Protein 3SHQ (pdb70)

Organism: Drosophila melanogaster (NCBI:txid7227)

Radius of gyration: 20.02 Å; Cα contacts (8 Å, |Δi|>4): 505; chains: 1; bounding box: 39×60×48 Å

Foldseek 3Di:
DWDWAWEDEPNDTDTFIDDQQQFLLQVLVSVCLGPVFHSVFKDWPPCDQPRHHGDRGHGNNRDDDDDHIYIYGDRDLPDADDADPPDDPPPDDCLPPPRNVVQLVVLLVPPDWDWPDDDDPQAFAEEEEDDLTQFPSPDDDPALVLTGAPCNVVLQLLNQVRHAYEYEYAADVVVVVVSCVRNVNPDDPRHHHGTYHYNNSWHWDQDPPPGIDIANDCVSVCVVPVVYDQFRAAYEDCYQSNCNSPNLRYARFRGNHDSVVCNVPDDRSVQVSVLSVCCSVPGRGSSVDDNPCSSVDDD

B-factor: mean 42.73, std 21.25, range [14.7, 137.44]

Sequence (299 aa):
KEVVVIVKWSGKEYPVDLTDQDTVEVLRHEIFRKTQVRPERQKLLNLKYKGKTAADNVKISALELKFKLMMVGSTEDNIGEVVDDFDDADEESVAHSAVYLAKVQRRVRDYKIKELAPPREGKKLLVLDIDYTLFDHRSPAETGTELMRPYLHEFLTSAYEDYDIVIWSATSMRWIEEKMRLLGVASNDNYKVMFYLDSTAMISVHVPERGVVDVKPLGVIWALYKQYNSSNTIMFDDIRRNFLMNPKSGLKIRPFRQAHLNRGTDTELLKLSDYLRKIAHHCPDFNSLNHRKWEHYHP

Nearest PDB structures (foldseek):
  3shq-assembly1_A  TM=1.003E+00  e=8.038E-65  Drosophila melanogaster
  7fgm-assembly1_B  TM=8.274E-01  e=5.934E-03  Homo sapiens
  2kan-assembly1_A  TM=7.224E-01  e=2.263E-03  Arabidopsis thaliana
  7v8e-assembly1_C  TM=6.965E-01  e=1.298E-02  Homo sapiens
  2dzm-assembly1_A  TM=6.349E-01  e=2.371E-02  Homo sapiens

CATH classification: 3.10.20.90 (+1 more: 3.40.50.1000)

InterPro domains:
  IPR000626 Ubiquitin-like domain [PF00240] (9-80)
  IPR000626 Ubiquitin-like domain [PS50053] (6-77)
  IPR000626 Ubiquitin-like domain [SM00213] (6-79)
  IPR004274 FCP1 homology domain [PF03031] (141-303)
  IPR004274 FCP1 homology domain [PS50969] (136-296)
  IPR004274 FCP1 homology domain [SM00577] (139-280)
  IPR011943 HAD-superfamily hydrolase, subfamily IIID [TIGR02245] (120-314)
  IPR023214 HAD superfamily [G3DSA:3.40.50.1000] (92-320)
  IPR029071 Ubiquitin-like domain superfamily [SSF54236] (4-89)
  IPR036412 HAD-like superfamily [SSF56784] (128-307)
  IPR051658 Ubiquitin-like domain-containing CTD phosphatase 1 [PTHR48493] (4-318)

Structure (mmCIF, N/CA/C/O backbone):
data_3SHQ
#
_entry.id   3SHQ
#
_cell.length_a   101.813
_cell.length_b   101.813
_cell.length_c   90.936
_cell.angle_alpha   90.00
_cell.angle_beta   90.00
_cell.angle_gamma   90.00
#
_symmetry.space_group_name_H-M   'P 41 21 2'
#
loop_
_entity.id
_entity.type
_entity.pdbx_description
1 polymer UBLCP1
2 non-polymer 'MAGNESIUM ION'
3 water water
#
loop_
_atom_site.group_PDB
_atom_site.id
_atom_site.type_symbol
_atom_site.label_atom_id
_atom_site.label_alt_id
_atom_site.label_comp_id
_atom_site.label_asym_id
_atom_site.label_entity_id
_atom_site.label_seq_id
_atom_site.pdbx_PDB_ins_code
_atom_site.Cartn_x
_atom_site.Cartn_y
_atom_site.Cartn_z
_atom_site.occupancy
_atom_site.B_iso_or_equiv
_atom_site.auth_seq_id
_atom_site.auth_comp_id
_atom_site.auth_asym_id
_atom_site.auth_atom_id
_atom_site.pdbx_PDB_model_num
ATOM 1 N N . LYS A 1 4 ? -40.634 14.298 -15.354 1.00 91.00 4 LYS A N 1
ATOM 2 C CA . LYS A 1 4 ? -40.589 13.402 -14.203 1.00 89.95 4 LYS A CA 1
ATOM 3 C C . LYS A 1 4 ? -39.274 13.520 -13.432 1.00 87.87 4 LYS A C 1
ATOM 4 O O . LYS A 1 4 ? -39.232 14.117 -12.357 1.00 86.88 4 LYS A O 1
ATOM 10 N N . GLU A 1 5 ? -38.204 12.952 -13.983 1.00 85.36 5 GLU A N 1
ATOM 11 C CA . GLU A 1 5 ? -36.897 13.002 -13.333 1.00 81.80 5 GLU A CA 1
ATOM 12 C C . GLU A 1 5 ? -36.394 14.438 -13.186 1.00 79.64 5 GLU A C 1
ATOM 13 O O . GLU A 1 5 ? -36.298 15.179 -14.164 1.00 82.01 5 GLU A O 1
ATOM 19 N N . VAL A 1 6 ? -36.074 14.817 -11.953 1.00 70.86 6 VAL A N 1
ATOM 20 C CA . VAL A 1 6 ? -35.617 16.168 -11.652 1.00 69.29 6 VAL A CA 1
ATOM 21 C C . VAL A 1 6 ? -34.353 16.154 -10.800 1.00 62.72 6 VAL A C 1
ATOM 22 O O . VAL A 1 6 ? -34.192 15.305 -9.923 1.00 60.79 6 VAL A O 1
ATOM 26 N N . VAL A 1 7 ? -33.456 17.097 -11.070 1.00 66.08 7 VAL A N 1
ATOM 27 C CA . VAL A 1 7 ? -32.260 17.281 -10.260 1.00 62.63 7 VAL A CA 1
ATOM 28 C C . VAL A 1 7 ? -32.223 18.686 -9.666 1.00 61.55 7 VAL A C 1
ATOM 29 O O . VAL A 1 7 ? -32.185 19.678 -10.396 1.00 60.37 7 VAL A O 1
ATOM 33 N N . VAL A 1 8 ? -32.244 18.770 -8.339 1.00 53.85 8 VAL A N 1
ATOM 34 C CA . VAL A 1 8 ? -32.105 20.055 -7.667 1.00 53.38 8 VAL A CA 1
ATOM 35 C C . VAL A 1 8 ? -30.706 20.167 -7.085 1.00 49.85 8 VAL A C 1
ATOM 36 O O . VAL A 1 8 ? -30.307 19.353 -6.254 1.00 50.01 8 VAL A O 1
ATOM 40 N N . ILE A 1 9 ? -29.957 21.163 -7.540 1.00 48.23 9 ILE A N 1
ATOM 41 C CA . ILE A 1 9 ? -28.616 21.398 -7.030 1.00 50.30 9 ILE A CA 1
ATOM 42 C C . ILE A 1 9 ? -28.696 22.211 -5.748 1.00 50.44 9 ILE A C 1
ATOM 43 O O . ILE A 1 9 ? -29.178 23.343 -5.751 1.00 55.98 9 ILE A O 1
ATOM 48 N N . VAL A 1 10 ? -28.226 21.633 -4.649 1.00 50.58 10 VAL A N 1
ATOM 49 C CA . VAL A 1 10 ? -28.267 22.329 -3.369 1.00 48.58 10 VAL A CA 1
ATOM 50 C C . VAL A 1 10 ? -26.883 22.803 -2.934 1.00 49.17 10 VAL A C 1
ATOM 51 O O . VAL A 1 10 ? -25.937 22.019 -2.867 1.00 48.02 10 VAL A O 1
ATOM 55 N N . LYS A 1 11 ? -26.778 24.093 -2.640 1.00 51.03 11 LYS A N 1
ATOM 56 C CA . LYS A 1 11 ? -25.531 24.682 -2.178 1.00 54.07 11 LYS A CA 1
ATOM 57 C C . LYS A 1 11 ? -25.518 24.797 -0.653 1.00 48.06 11 LYS A C 1
ATOM 58 O O . LYS A 1 11 ? -26.327 25.517 -0.067 1.00 46.47 11 LYS A O 1
ATOM 64 N N . TRP A 1 12 ? -24.597 24.078 -0.019 1.00 46.91 12 TRP A N 1
ATOM 65 C CA . TRP A 1 12 ? -24.474 24.084 1.435 1.00 44.13 12 TRP A CA 1
ATOM 66 C C . TRP A 1 12 ? -23.018 23.967 1.894 1.00 43.94 12 TRP A C 1
ATOM 67 O O . TRP A 1 12 ? -22.283 23.090 1.438 1.00 41.20 12 TRP A O 1
ATOM 78 N N . SER A 1 13 ? -22.612 24.853 2.801 1.00 44.00 13 SER A N 1
ATOM 79 C CA . SER A 1 13 ? -21.280 24.793 3.398 1.00 48.90 13 SER A CA 1
ATOM 80 C C . SER A 1 13 ? -20.161 24.744 2.354 1.00 49.67 13 SER A C 1
ATOM 81 O O . SER A 1 13 ? -19.193 23.993 2.497 1.00 48.16 13 SER A O 1
ATOM 84 N N . GLY A 1 14 ? -20.303 25.545 1.304 1.00 45.80 14 GLY A N 1
ATOM 85 C CA . GLY A 1 14 ? -19.278 25.655 0.283 1.00 51.05 14 GLY A CA 1
ATOM 86 C C . GLY A 1 14 ? -19.201 24.486 -0.686 1.00 54.47 14 GLY A C 1
ATOM 87 O O . GLY A 1 14 ? -18.215 24.341 -1.406 1.00 54.38 14 GLY A O 1
ATOM 88 N N . LYS A 1 15 ? -20.234 23.650 -0.709 1.00 53.80 15 LYS A N 1
ATOM 89 C CA . LYS A 1 15 ? -20.281 22.537 -1.655 1.00 57.22 15 LYS A CA 1
ATOM 90 C C . LYS A 1 15 ? -21.606 22.485 -2.403 1.00 58.65 15 LYS A C 1
ATOM 91 O O . LYS A 1 15 ? -22.592 23.092 -1.987 1.00 54.84 15 LYS A O 1
ATOM 97 N N . GLU A 1 16 ? -21.621 21.753 -3.511 1.00 62.98 16 GLU A N 1
ATOM 98 C CA . GLU A 1 16 ? -22.844 21.545 -4.272 1.00 61.31 16 GLU A CA 1
ATOM 99 C C . GLU A 1 16 ? -23.283 20.088 -4.197 1.00 56.52 16 GLU A C 1
ATOM 100 O O . GLU A 1 16 ? -22.477 19.168 -4.368 1.00 56.92 16 GLU A O 1
ATOM 106 N N . TYR A 1 17 ? -24.566 19.884 -3.925 1.00 51.35 17 TYR A N 1
ATOM 107 C CA . TYR A 1 17 ? -25.108 18.541 -3.795 1.00 46.87 17 TYR A CA 1
ATOM 108 C C . TYR A 1 17 ? -26.258 18.337 -4.771 1.00 51.27 17 TYR A C 1
ATOM 109 O O . TYR A 1 17 ? -27.357 18.845 -4.556 1.00 48.72 17 TYR A O 1
ATOM 118 N N . PRO A 1 18 ? -26.007 17.592 -5.857 1.00 58.18 18 PRO A N 1
ATOM 119 C CA . PRO A 1 18 ? -27.096 17.276 -6.784 1.00 55.63 18 PRO A CA 1
ATOM 120 C C . PRO A 1 18 ? -28.065 16.275 -6.158 1.00 50.34 18 PRO A C 1
ATOM 121 O O . PRO A 1 18 ? -27.686 15.141 -5.860 1.00 44.52 18 PRO A O 1
ATOM 125 N N . VAL A 1 19 ? -29.300 16.714 -5.947 1.00 47.60 19 VAL A N 1
ATOM 126 C CA . VAL A 1 19 ? -30.326 15.887 -5.332 1.00 41.92 19 VAL A CA 1
ATOM 127 C C . VAL A 1 19 ? -31.262 15.359 -6.408 1.00 47.81 19 VAL A C 1
ATOM 128 O O . VAL A 1 19 ? -31.864 16.138 -7.157 1.00 47.12 19 VAL A O 1
ATOM 132 N N . ASP A 1 20 ? -31.362 14.034 -6.488 1.00 45.35 20 ASP A N 1
ATOM 133 C CA . ASP A 1 20 ? -32.247 13.364 -7.434 1.00 53.02 20 ASP A CA 1
ATOM 134 C C . ASP A 1 20 ? -33.628 13.184 -6.830 1.00 50.30 20 ASP A C 1
ATOM 135 O O . ASP A 1 20 ? -33.761 12.744 -5.690 1.00 48.87 20 ASP A O 1
ATOM 140 N N . LEU A 1 21 ? -34.653 13.537 -7.596 1.00 47.79 21 LEU A N 1
ATOM 141 C CA . LEU A 1 21 ? -36.023 13.189 -7.249 1.00 53.79 21 LEU A CA 1
ATOM 142 C C . LEU A 1 21 ? -36.931 13.306 -8.471 1.00 53.93 21 LEU A C 1
ATOM 143 O O . LEU A 1 21 ? -36.448 13.383 -9.600 1.00 57.88 21 LEU A O 1
ATOM 148 N N . THR A 1 22 ? -38.240 13.298 -8.247 1.00 52.50 22 THR A N 1
ATOM 149 C CA . THR A 1 22 ? -39.195 13.490 -9.335 1.00 57.22 22 THR A CA 1
ATOM 150 C C . THR A 1 22 ? -39.953 14.793 -9.130 1.00 60.58 22 THR A C 1
ATOM 151 O O . THR A 1 22 ? -39.844 15.418 -8.078 1.00 61.30 22 THR A O 1
ATOM 155 N N . ASP A 1 23 ? -40.734 15.197 -10.128 1.00 65.08 23 ASP A N 1
ATOM 156 C CA . ASP A 1 23 ? -41.500 16.436 -10.017 1.00 74.26 23 ASP A CA 1
ATOM 157 C C . ASP A 1 23 ? -42.783 16.277 -9.193 1.00 72.14 23 ASP A C 1
ATOM 158 O O . ASP A 1 23 ? -43.446 17.263 -8.874 1.00 73.87 23 ASP A O 1
ATOM 163 N N . GLN A 1 24 ? -43.121 15.040 -8.840 1.00 66.26 24 GLN A N 1
ATOM 164 C CA . GLN A 1 24 ? -44.285 14.789 -7.992 1.00 65.37 24 GLN A CA 1
ATOM 165 C C . GLN A 1 24 ? -43.914 14.698 -6.509 1.00 62.16 24 GLN A C 1
ATOM 166 O O . GLN A 1 24 ? -44.788 14.624 -5.644 1.00 60.62 24 GLN A O 1
ATOM 172 N N . ASP A 1 25 ? -42.615 14.695 -6.219 1.00 58.22 25 ASP A N 1
ATOM 173 C CA . ASP A 1 25 ? -42.147 14.777 -4.839 1.00 47.68 25 ASP A CA 1
ATOM 174 C C . ASP A 1 25 ? -42.423 16.177 -4.302 1.00 48.65 25 ASP A C 1
ATOM 175 O O . ASP A 1 25 ? -42.465 17.143 -5.064 1.00 54.86 25 ASP A O 1
ATOM 180 N N . THR A 1 26 ? -42.601 16.290 -2.989 1.00 41.79 26 THR A N 1
ATOM 181 C CA . THR A 1 26 ? -42.871 17.583 -2.376 1.00 41.99 26 THR A CA 1
ATOM 182 C C . THR A 1 26 ? -41.604 18.179 -1.776 1.00 44.27 26 THR A C 1
ATOM 183 O O . THR A 1 26 ? -40.574 17.506 -1.664 1.00 39.23 26 THR A O 1
ATOM 187 N N . VAL A 1 27 ? -41.695 19.445 -1.384 1.00 40.00 27 VAL A N 1
ATOM 188 C CA . VAL A 1 27 ? -40.604 20.117 -0.695 1.00 40.95 27 VAL A CA 1
ATOM 189 C C . VAL A 1 27 ? -40.193 19.337 0.556 1.00 38.76 27 VAL A C 1
ATOM 190 O O . VAL A 1 27 ? -39.020 19.327 0.928 1.00 34.27 27 VAL A O 1
ATOM 194 N N . GLU A 1 28 ? -41.155 18.665 1.188 1.00 37.39 28 GLU A N 1
ATOM 195 C CA . GLU A 1 28 ? -40.861 17.850 2.364 1.00 38.17 28 GLU A CA 1
ATOM 196 C C . GLU A 1 28 ? -39.916 16.710 2.000 1.00 37.60 28 GLU A C 1
ATOM 197 O O . GLU A 1 28 ? -38.980 16.399 2.740 1.00 32.49 28 GLU A O 1
ATOM 203 N N . VAL A 1 29 ? -40.163 16.078 0.860 1.00 37.34 29 VAL A N 1
ATOM 204 C CA . VAL A 1 29 ? -39.279 15.014 0.407 1.00 34.51 29 VAL A CA 1
ATOM 205 C C . VAL A 1 29 ? -37.905 15.597 0.099 1.00 31.22 29 VAL A C 1
ATOM 206 O O . VAL A 1 29 ? -36.880 15.011 0.439 1.00 30.91 29 VAL A O 1
ATOM 210 N N . LEU A 1 30 ? -37.890 16.763 -0.535 1.00 34.39 30 LEU A N 1
ATOM 211 C CA . LEU A 1 30 ? -36.630 17.435 -0.836 1.00 36.53 30 LEU A CA 1
ATOM 212 C C . LEU A 1 30 ? -35.803 17.601 0.433 1.00 32.00 30 LEU A C 1
ATOM 213 O O . LEU A 1 30 ? -34.627 17.257 0.450 1.00 34.39 30 LEU A O 1
ATOM 218 N N . ARG A 1 31 ? -36.431 18.108 1.495 1.00 31.75 31 ARG A N 1
ATOM 219 C CA . ARG A 1 31 ? -35.758 18.261 2.789 1.00 35.62 31 ARG A CA 1
ATOM 220 C C . ARG A 1 31 ? -35.156 16.943 3.278 1.00 32.10 31 ARG A C 1
ATOM 221 O O . ARG A 1 31 ? -34.029 16.910 3.775 1.00 31.50 31 ARG A O 1
ATOM 229 N N . HIS A 1 32 ? -35.907 15.853 3.153 1.00 24.80 32 HIS A N 1
ATOM 230 C CA . HIS A 1 32 ? -35.385 14.556 3.575 1.00 22.42 32 HIS A CA 1
ATOM 231 C C . HIS A 1 32 ? -34.220 14.086 2.710 1.00 25.75 32 HIS A C 1
ATOM 232 O O . HIS A 1 32 ? -33.273 13.471 3.211 1.00 26.84 32 HIS A O 1
ATOM 239 N N . GLU A 1 33 ? -34.275 14.377 1.414 1.00 26.60 33 GLU A N 1
ATOM 240 C CA . GLU A 1 33 ? -33.171 14.004 0.528 1.00 26.40 33 GLU A CA 1
ATOM 241 C C . GLU A 1 33 ? -31.948 14.883 0.802 1.00 31.36 33 GLU A C 1
ATOM 242 O O . GLU A 1 33 ? -30.807 14.434 0.679 1.00 29.65 33 GLU A O 1
ATOM 248 N N . ILE A 1 34 ? -32.192 16.137 1.174 1.00 32.46 34 ILE A N 1
ATOM 249 C CA . ILE A 1 34 ? -31.108 17.040 1.573 1.00 30.70 34 ILE A CA 1
ATOM 250 C C . ILE A 1 34 ? -30.425 16.532 2.847 1.00 32.52 34 ILE A C 1
ATOM 251 O O . ILE A 1 34 ? -29.193 16.539 2.955 1.00 31.68 34 ILE A O 1
ATOM 256 N N . PHE A 1 35 ? -31.238 16.092 3.803 1.00 27.11 35 PHE A N 1
ATOM 257 C CA . PHE A 1 35 ? -30.750 15.484 5.041 1.00 28.61 35 PHE A CA 1
ATOM 258 C C . PHE A 1 35 ? -29.870 14.288 4.697 1.00 32.40 35 PHE A C 1
ATOM 259 O O . PHE A 1 35 ? -28.784 14.113 5.253 1.00 32.75 35 PHE A O 1
ATOM 267 N N . ARG A 1 36 ? -30.345 13.479 3.758 1.00 31.34 36 ARG A N 1
ATOM 268 C CA . ARG A 1 36 ? -29.608 12.305 3.310 1.00 32.09 36 ARG A CA 1
ATOM 269 C C . ARG A 1 36 ? -28.243 12.685 2.725 1.00 32.88 36 ARG A C 1
ATOM 270 O O . ARG A 1 36 ? -27.259 11.979 2.925 1.00 31.99 36 ARG A O 1
ATOM 278 N N . LYS A 1 37 ? -28.181 13.807 2.015 1.00 32.18 37 LYS A N 1
ATOM 279 C CA . LYS A 1 37 ? -26.931 14.227 1.382 1.00 36.41 37 LYS A CA 1
ATOM 280 C C . LYS A 1 37 ? -25.977 14.962 2.332 1.00 38.20 37 LYS A C 1
ATOM 281 O O . LYS A 1 37 ? -24.758 14.840 2.203 1.00 38.59 37 LYS A O 1
ATOM 287 N N . THR A 1 38 ? -26.528 15.725 3.276 1.00 34.27 38 THR A N 1
ATOM 288 C CA . THR A 1 38 ? -25.725 16.673 4.056 1.00 32.89 38 THR A CA 1
ATOM 289 C C . THR A 1 38 ? -25.643 16.372 5.551 1.00 36.81 38 THR A C 1
ATOM 290 O O . THR A 1 38 ? -24.780 16.905 6.253 1.00 36.73 38 THR A O 1
ATOM 294 N N . GLN A 1 39 ? -26.554 15.537 6.033 1.00 34.32 39 GLN A N 1
ATOM 295 C CA . GLN A 1 39 ? -26.691 15.246 7.459 1.00 38.87 39 GLN A CA 1
ATOM 296 C C . GLN A 1 39 ? -27.296 16.406 8.258 1.00 35.95 39 GLN A C 1
ATOM 297 O O . GLN A 1 39 ? -27.360 16.343 9.485 1.00 39.44 39 GLN A O 1
ATOM 303 N N . VAL A 1 40 ? -27.736 17.458 7.567 1.00 29.28 40 VAL A N 1
ATOM 304 C CA . VAL A 1 40 ? -28.547 18.507 8.193 1.00 25.15 40 VAL A CA 1
ATOM 305 C C . VAL A 1 40 ? -30.021 18.075 8.223 1.00 33.91 40 VAL A C 1
ATOM 306 O O . VAL A 1 40 ? -30.629 17.836 7.176 1.00 29.63 40 VAL A O 1
ATOM 310 N N . ARG A 1 41 ? -30.591 17.973 9.420 1.00 30.61 41 ARG A N 1
ATOM 311 C CA . ARG A 1 41 ? -31.978 17.529 9.568 1.00 33.32 41 ARG A CA 1
ATOM 312 C C . ARG A 1 41 ? -32.968 18.472 8.891 1.00 29.56 41 ARG A C 1
ATOM 313 O O . ARG A 1 41 ? -32.727 19.676 8.819 1.00 29.18 41 ARG A O 1
ATOM 321 N N . PRO A 1 42 ? -34.094 17.928 8.397 1.00 29.73 42 PRO A N 1
ATOM 322 C CA . PRO A 1 42 ? -35.090 18.760 7.710 1.00 31.92 42 PRO A CA 1
ATOM 323 C C . PRO A 1 42 ? -35.478 19.998 8.507 1.00 33.63 42 PRO A C 1
ATOM 324 O O . PRO A 1 42 ? -35.592 21.084 7.936 1.00 34.14 42 PRO A O 1
ATOM 328 N N . GLU A 1 43 ? -35.671 19.850 9.813 1.00 32.75 43 GLU A N 1
ATOM 329 C CA . GLU A 1 43 ? -36.102 20.984 10.629 1.00 36.71 43 GLU A CA 1
ATOM 330 C C . GLU A 1 43 ? -34.991 22.015 10.859 1.00 37.49 43 GLU A C 1
ATOM 331 O O . GLU A 1 43 ? -35.257 23.115 11.343 1.00 37.50 43 GLU A O 1
ATOM 337 N N . ARG A 1 44 ? -33.759 21.659 10.503 1.00 36.16 44 ARG A N 1
ATOM 338 C CA . ARG A 1 44 ? -32.602 22.539 10.699 1.00 36.86 44 ARG A CA 1
ATOM 339 C C . ARG A 1 44 ? -32.210 23.248 9.407 1.00 37.22 44 ARG A C 1
ATOM 340 O O . ARG A 1 44 ? -31.247 24.016 9.381 1.00 38.87 44 ARG A O 1
ATOM 348 N N . GLN A 1 45 ? -32.950 22.991 8.333 1.00 34.64 45 GLN A N 1
ATOM 349 C CA . GLN A 1 45 ? -32.625 23.576 7.031 1.00 36.06 45 GLN A CA 1
ATOM 350 C C . GLN A 1 45 ? -33.378 24.866 6.761 1.00 35.80 45 GLN A C 1
ATOM 351 O O . GLN A 1 45 ? -34.606 24.886 6.742 1.00 34.26 45 GLN A O 1
ATOM 357 N N . LYS A 1 46 ? -32.647 25.951 6.538 1.00 31.49 46 LYS A N 1
ATOM 358 C CA . LYS A 1 46 ? -33.281 27.150 6.030 1.00 34.91 46 LYS A CA 1
ATOM 359 C C . LYS A 1 46 ? -33.069 27.187 4.524 1.00 42.07 46 LYS A C 1
ATOM 360 O O . LYS A 1 46 ? -31.940 27.301 4.045 1.00 40.52 46 LYS A O 1
ATOM 366 N N . LEU A 1 47 ? -34.160 27.033 3.782 1.00 41.70 47 LEU A N 1
ATOM 367 C CA . LEU A 1 47 ? -34.112 27.073 2.331 1.00 41.39 47 LEU A CA 1
ATOM 368 C C . LEU A 1 47 ? -34.317 28.518 1.900 1.00 50.07 47 LEU A C 1
ATOM 369 O O . LEU A 1 47 ? -35.423 29.053 1.990 1.00 52.54 47 LEU A O 1
ATOM 374 N N . LEU A 1 48 ? -33.236 29.145 1.449 1.00 49.11 48 LEU A N 1
ATOM 375 C CA . LEU A 1 48 ? -33.200 30.592 1.256 1.00 54.97 48 LEU A CA 1
ATOM 376 C C . LEU A 1 48 ? -33.954 31.115 0.038 1.00 61.56 48 LEU A C 1
ATOM 377 O O . LEU A 1 48 ? -34.591 32.171 0.103 1.00 66.43 48 LEU A O 1
ATOM 382 N N . ASN A 1 49 ? -33.854 30.399 -1.076 1.00 56.04 49 ASN A N 1
ATOM 383 C CA . ASN A 1 49 ? -34.381 30.899 -2.343 1.00 62.62 49 ASN A CA 1
ATOM 384 C C . ASN A 1 49 ? -35.338 29.921 -3.012 1.00 64.06 49 ASN A C 1
ATOM 385 O O . ASN A 1 49 ? -35.212 29.621 -4.200 1.00 63.23 49 ASN A O 1
ATOM 390 N N . LEU A 1 50 ? -36.296 29.425 -2.236 1.00 63.12 50 LEU A N 1
ATOM 391 C CA . LEU A 1 50 ? -37.294 28.503 -2.751 1.00 63.81 50 LEU A CA 1
ATOM 392 C C . LEU A 1 50 ? -38.677 29.095 -2.535 1.00 68.20 50 LEU A C 1
ATOM 393 O O . LEU A 1 50 ? -39.348 28.789 -1.550 1.00 66.36 50 LEU A O 1
ATOM 398 N N . LYS A 1 51 ? -39.099 29.954 -3.456 1.00 77.48 51 LYS A N 1
ATOM 399 C CA . LYS A 1 51 ? -40.373 30.646 -3.308 1.00 80.33 51 LYS A CA 1
ATOM 400 C C . LYS A 1 51 ? -41.489 30.006 -4.124 1.00 77.93 51 LYS A C 1
ATOM 401 O O . LYS A 1 51 ? -41.255 29.422 -5.184 1.00 74.51 51 LYS A O 1
ATOM 407 N N . TYR A 1 52 ? -42.703 30.113 -3.601 1.00 79.11 52 TYR A N 1
ATOM 408 C CA . TYR A 1 52 ? -43.897 29.674 -4.300 1.00 83.76 52 TYR A CA 1
ATOM 409 C C . TYR A 1 52 ? -44.884 30.823 -4.260 1.00 89.45 52 TYR A C 1
ATOM 410 O O . TYR A 1 52 ? -45.456 31.123 -3.211 1.00 89.67 52 TYR A O 1
ATOM 419 N N . LYS A 1 53 ? -45.070 31.476 -5.401 1.00 94.80 53 LYS A N 1
ATOM 420 C CA . LYS A 1 53 ? -45.905 32.666 -5.461 1.00 99.15 53 LYS A CA 1
ATOM 421 C C . LYS A 1 53 ? -45.432 33.682 -4.427 1.00 98.09 53 LYS A C 1
ATOM 422 O O . LYS A 1 53 ? -46.180 34.067 -3.529 1.00 98.73 53 LYS A O 1
ATOM 428 N N . GLY A 1 54 ? -44.173 34.092 -4.554 1.00 99.11 54 GLY A N 1
ATOM 429 C CA . GLY A 1 54 ? -43.600 35.123 -3.707 1.00 100.62 54 GLY A CA 1
ATOM 430 C C . GLY A 1 54 ? -43.627 34.830 -2.218 1.00 99.85 54 GLY A C 1
ATOM 431 O O . GLY A 1 54 ? -43.879 35.724 -1.411 1.00 99.07 54 GLY A O 1
ATOM 432 N N . LYS A 1 55 ? -43.364 33.581 -1.848 1.00 98.74 55 LYS A N 1
ATOM 433 C CA . LYS A 1 55 ? -43.314 33.199 -0.439 1.00 98.47 55 LYS A CA 1
ATOM 434 C C . LYS A 1 55 ? -42.684 31.821 -0.247 1.00 91.23 55 LYS A C 1
ATOM 435 O O . LYS A 1 55 ? -42.771 30.962 -1.122 1.00 86.16 55 LYS A O 1
ATOM 441 N N . THR A 1 56 ? -42.051 31.625 0.906 1.00 88.63 56 THR A N 1
ATOM 442 C CA . THR A 1 56 ? -41.385 30.369 1.222 1.00 87.59 56 THR A CA 1
ATOM 443 C C . THR A 1 56 ? -42.296 29.175 0.957 1.00 82.20 56 THR A C 1
ATOM 444 O O . THR A 1 56 ? -43.330 29.012 1.607 1.00 83.17 56 THR A O 1
ATOM 448 N N . ALA A 1 57 ? -41.906 28.342 -0.002 1.00 74.24 57 ALA A N 1
ATOM 449 C CA . ALA A 1 57 ? -42.687 27.163 -0.355 1.00 67.74 57 ALA A CA 1
ATOM 450 C C . ALA A 1 57 ? -42.898 26.248 0.848 1.00 62.23 57 ALA A C 1
ATOM 451 O O . ALA A 1 57 ? -41.944 25.859 1.521 1.00 59.64 57 ALA A O 1
ATOM 453 N N . ALA A 1 58 ? -44.155 25.907 1.110 1.00 57.18 58 ALA A N 1
ATOM 454 C CA . ALA A 1 58 ? -44.493 25.014 2.210 1.00 54.20 58 ALA A CA 1
ATOM 455 C C . ALA A 1 58 ? -44.112 23.570 1.884 1.00 48.55 58 ALA A C 1
ATOM 456 O O . ALA A 1 58 ? -43.965 23.202 0.717 1.00 47.13 58 ALA A O 1
ATOM 458 N N . ASP A 1 59 ? -43.970 22.755 2.924 1.00 43.99 59 ASP A N 1
ATOM 459 C CA . ASP A 1 59 ? -43.528 21.371 2.764 1.00 44.31 59 ASP A CA 1
ATOM 460 C C . ASP A 1 59 ? -44.418 20.545 1.835 1.00 49.66 59 ASP A C 1
ATOM 461 O O . ASP A 1 59 ? -43.967 19.555 1.254 1.00 46.51 59 ASP A O 1
ATOM 466 N N . ASN A 1 60 ? -45.677 20.951 1.691 1.00 54.34 60 ASN A N 1
ATOM 467 C CA . ASN A 1 60 ? -46.630 20.176 0.901 1.00 53.41 60 ASN A CA 1
ATOM 468 C C . ASN A 1 60 ? -46.693 20.582 -0.570 1.00 58.09 60 ASN A C 1
ATOM 469 O O . ASN A 1 60 ? -47.459 20.015 -1.347 1.00 61.07 60 ASN A O 1
ATOM 474 N N . VAL A 1 61 ? -45.882 21.562 -0.950 1.00 62.29 61 VAL A N 1
ATOM 475 C CA . VAL A 1 61 ? -45.836 22.009 -2.337 1.00 64.23 61 VAL A CA 1
ATOM 476 C C . VAL A 1 61 ? -45.035 21.026 -3.184 1.00 62.96 61 VAL A C 1
ATOM 477 O O . VAL A 1 61 ? -43.921 20.652 -2.823 1.00 62.64 61 VAL A O 1
ATOM 481 N N . LYS A 1 62 ? -45.608 20.598 -4.303 1.00 59.07 62 LYS A N 1
ATOM 482 C CA . LYS A 1 62 ? -44.899 19.706 -5.213 1.00 62.89 62 LYS A CA 1
ATOM 483 C C . LYS A 1 62 ? -43.808 20.468 -5.953 1.00 61.36 62 LYS A C 1
ATOM 484 O O . LYS A 1 62 ? -43.995 21.627 -6.324 1.00 57.67 62 LYS A O 1
ATOM 490 N N . ILE A 1 63 ? -42.668 19.816 -6.157 1.00 60.32 63 ILE A N 1
ATOM 491 C CA . ILE A 1 63 ? -41.565 20.421 -6.896 1.00 63.64 63 ILE A CA 1
ATOM 492 C C . ILE A 1 63 ? -42.063 20.929 -8.240 1.00 67.49 63 ILE A C 1
ATOM 493 O O . ILE A 1 63 ? -41.718 22.027 -8.668 1.00 63.31 63 ILE A O 1
ATOM 498 N N . SER A 1 6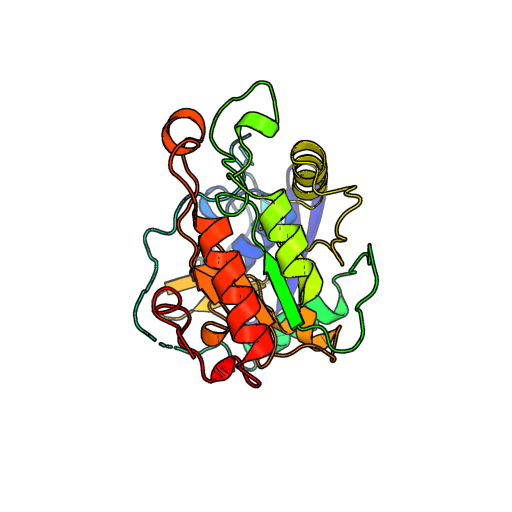4 ? -42.876 20.109 -8.898 1.00 73.67 64 SER A N 1
ATOM 499 C CA . SER A 1 64 ? -43.441 20.447 -10.198 1.00 78.86 64 SER A CA 1
ATOM 500 C C . SER A 1 64 ? -43.904 21.898 -10.260 1.00 84.09 64 SER A C 1
ATOM 501 O O . SER A 1 64 ? -43.569 22.631 -11.192 1.00 85.02 64 SER A O 1
ATOM 504 N N . ALA A 1 65 ? -44.669 22.307 -9.255 1.00 87.24 65 ALA A N 1
ATOM 505 C CA . ALA A 1 65 ? -45.303 23.619 -9.256 1.00 91.19 65 ALA A CA 1
ATOM 506 C C . ALA A 1 65 ? -44.333 24.777 -9.037 1.00 98.82 65 ALA A C 1
ATOM 507 O O . ALA A 1 65 ? -44.485 25.528 -8.074 1.00 102.78 65 ALA A O 1
ATOM 509 N N . LEU A 1 66 ? -43.349 24.932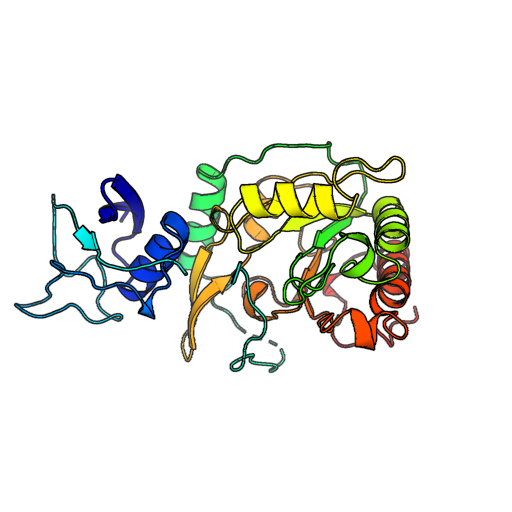 -9.923 1.00 100.78 66 LEU A N 1
ATOM 510 C CA . LEU A 1 66 ? -42.469 26.103 -9.857 1.00 102.24 66 LEU A CA 1
ATOM 511 C C . LEU A 1 66 ? -41.415 26.289 -10.962 1.00 108.94 66 LEU A C 1
ATOM 512 O O . LEU A 1 66 ? -41.694 26.890 -12.001 1.00 111.87 66 LEU A O 1
ATOM 517 N N . GLU A 1 67 ? -40.213 25.771 -10.731 1.00 112.00 67 GLU A N 1
ATOM 518 C CA . GLU A 1 67 ? -39.009 26.316 -11.360 1.00 116.60 67 GLU A CA 1
ATOM 519 C C . GLU A 1 67 ? -38.422 25.572 -12.556 1.00 116.78 67 GLU A C 1
ATOM 520 O O . GLU A 1 67 ? -39.027 24.658 -13.115 1.00 114.86 67 GLU A O 1
ATOM 526 N N . LEU A 1 68 ? -37.214 26.000 -12.918 1.00 119.69 68 LEU A N 1
ATOM 527 C CA . LEU A 1 68 ? -36.433 25.439 -14.011 1.00 122.66 68 LEU A CA 1
ATOM 528 C C . LEU A 1 68 ? -35.044 26.069 -13.977 1.00 119.46 68 LEU A C 1
ATOM 529 O O . LEU A 1 68 ? -34.890 27.212 -13.546 1.00 119.60 68 LEU A O 1
ATOM 534 N N . LYS A 1 69 ? -34.037 25.329 -14.431 1.00 115.85 69 LYS A N 1
ATOM 535 C CA . LYS A 1 69 ? -32.665 25.830 -14.432 1.00 111.87 69 LYS A CA 1
ATOM 536 C C . LYS A 1 69 ? -32.560 27.168 -15.153 1.00 116.08 69 LYS A C 1
ATOM 537 O O . LYS A 1 69 ? -32.090 28.154 -14.584 1.00 117.40 69 LYS A O 1
ATOM 543 N N . PHE A 1 72 ? -31.011 26.863 -11.955 1.00 85.09 72 PHE A N 1
ATOM 544 C CA . PHE A 1 72 ? -31.331 27.145 -10.559 1.00 82.98 72 PHE A CA 1
ATOM 545 C C . PHE A 1 72 ? -30.436 26.386 -9.585 1.00 74.03 72 PHE A C 1
ATOM 546 O O . PHE A 1 72 ? -30.120 25.215 -9.794 1.00 65.15 72 PHE A O 1
ATOM 554 N N . LYS A 1 73 ? -30.036 27.067 -8.516 1.00 72.21 73 LYS A N 1
ATOM 555 C CA . LYS A 1 73 ? -29.288 26.441 -7.436 1.00 68.79 73 LYS A CA 1
ATOM 556 C C . LYS A 1 73 ? -29.857 26.872 -6.087 1.00 62.61 73 LYS A C 1
ATOM 557 O O . LYS A 1 73 ? -29.925 28.067 -5.782 1.00 58.66 73 LYS A O 1
ATOM 563 N N . LEU A 1 74 ? -30.267 25.891 -5.288 1.00 53.49 74 LEU A N 1
ATOM 564 C CA . LEU A 1 74 ? -30.936 26.139 -4.014 1.00 47.88 74 LEU A CA 1
ATOM 565 C C . LEU A 1 74 ? -29.941 26.333 -2.875 1.00 46.23 74 LEU A C 1
ATOM 566 O O . LEU A 1 74 ? -29.150 25.439 -2.574 1.00 48.21 74 LEU A O 1
ATOM 571 N N . MET A 1 75 ? -29.991 27.499 -2.241 1.00 47.86 75 MET A N 1
ATOM 572 C CA . MET A 1 75 ? -29.126 27.791 -1.103 1.00 45.46 75 MET A CA 1
ATOM 573 C C . MET A 1 75 ? -29.747 27.326 0.212 1.00 45.02 75 MET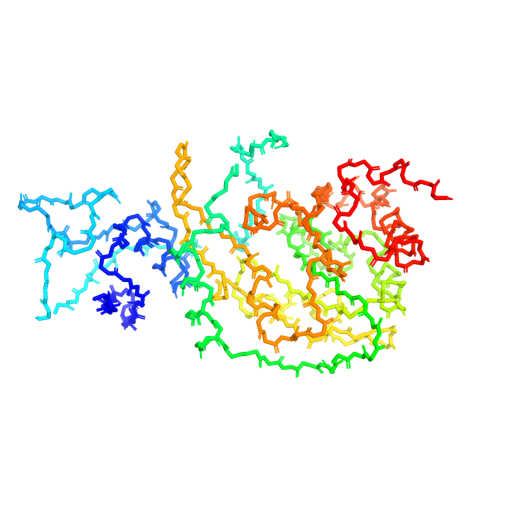 A C 1
ATOM 574 O O . MET A 1 75 ? -30.854 27.732 0.565 1.00 47.01 75 MET A O 1
ATOM 579 N N . MET A 1 76 ? -29.026 26.469 0.929 1.00 43.27 76 MET A N 1
ATOM 580 C CA . MET A 1 76 ? -29.480 25.996 2.230 1.00 42.26 76 MET A CA 1
ATOM 581 C C . MET A 1 76 ? -28.495 26.378 3.332 1.00 46.06 76 MET A C 1
ATOM 582 O O . MET A 1 76 ? -27.291 26.124 3.231 1.00 42.76 76 MET A O 1
ATOM 587 N N . VAL A 1 77 ? -29.016 27.008 4.378 1.00 42.73 77 VAL A N 1
ATOM 588 C CA . VAL A 1 77 ? -28.233 27.272 5.575 1.00 38.75 77 VAL A CA 1
ATOM 589 C C . VAL A 1 77 ? -28.706 26.344 6.692 1.00 40.88 77 VAL A C 1
ATOM 590 O O . VAL A 1 77 ? -29.907 26.224 6.945 1.00 38.72 77 VAL A O 1
ATOM 594 N N . GLY A 1 78 ? -27.764 25.667 7.341 1.00 33.06 78 GLY A N 1
ATOM 595 C CA . GLY A 1 78 ? -28.104 24.763 8.424 1.00 33.29 78 GLY A CA 1
ATOM 596 C C . GLY A 1 78 ? -26.881 24.048 8.957 1.00 38.84 78 GLY A C 1
ATOM 597 O O . GLY A 1 78 ? -25.824 24.060 8.326 1.00 38.39 78 GLY A O 1
ATOM 598 N N . SER A 1 79 ? -27.025 23.420 10.117 1.00 35.78 79 SER A N 1
ATOM 599 C CA . SER A 1 79 ? -25.899 22.761 10.762 1.00 41.70 79 SER A CA 1
ATOM 600 C C . SER A 1 79 ? -26.214 21.313 11.100 1.00 45.09 79 SER A C 1
ATOM 601 O O . SER A 1 79 ? -27.364 20.959 11.383 1.00 38.97 79 SER A O 1
ATOM 604 N N . THR A 1 80 ? -25.186 20.474 11.063 1.00 45.62 80 THR A N 1
ATOM 605 C CA . THR A 1 80 ? -25.324 19.077 11.446 1.00 59.69 80 THR A CA 1
ATOM 606 C C . THR A 1 80 ? -24.579 18.790 12.745 1.00 73.56 80 THR A C 1
ATOM 607 O O . THR A 1 80 ? -23.423 18.362 12.732 1.00 71.18 80 THR A O 1
ATOM 611 N N . GLU A 1 81 ? -25.249 19.040 13.866 1.00 83.71 81 GLU A N 1
ATOM 612 C CA . GLU A 1 81 ? -24.700 18.723 15.180 1.00 94.46 81 GLU A CA 1
ATOM 613 C C . GLU A 1 81 ? -23.334 19.368 15.402 1.00 99.78 81 GLU A C 1
ATOM 614 O O . GLU A 1 81 ? -22.446 18.771 16.011 1.00 99.98 81 GLU A O 1
ATOM 620 N N . ASP A 1 92 ? -20.953 13.715 18.966 1.00 79.41 92 ASP A N 1
ATOM 621 C CA . ASP A 1 92 ? -21.220 12.359 18.504 1.00 74.14 92 ASP A CA 1
ATOM 622 C C . ASP A 1 92 ? -22.716 12.053 18.516 1.00 69.52 92 ASP A C 1
ATOM 623 O O . ASP A 1 92 ? -23.115 10.892 18.451 1.00 63.15 92 ASP A O 1
ATOM 628 N N . ASN A 1 93 ? -23.541 13.094 18.606 1.00 69.47 93 ASN A N 1
ATOM 629 C CA . ASN A 1 93 ? -24.987 12.904 18.556 1.00 70.02 93 ASN A CA 1
ATOM 630 C C . ASN A 1 93 ? -25.424 12.428 17.174 1.00 65.67 93 ASN A C 1
ATOM 631 O O . ASN A 1 93 ? -25.826 13.220 16.319 1.00 70.91 93 ASN A O 1
ATOM 636 N N . ILE A 1 94 ? -25.336 11.119 16.974 1.00 49.53 94 ILE A N 1
ATOM 637 C CA . ILE A 1 94 ? -25.591 10.490 15.686 1.00 43.30 94 ILE A CA 1
ATOM 638 C C . ILE A 1 94 ? -26.601 9.363 15.883 1.00 40.13 94 ILE A C 1
ATOM 639 O O . ILE A 1 94 ? -26.669 8.772 16.958 1.00 36.04 94 ILE A O 1
ATOM 644 N N . GLY A 1 95 ? -27.397 9.085 14.856 1.00 37.18 95 GLY A N 1
ATOM 645 C CA . GLY A 1 95 ? -28.349 7.991 14.912 1.00 38.51 95 GLY A CA 1
ATOM 646 C C . GLY A 1 95 ? -29.686 8.413 15.491 1.00 37.57 95 GLY A C 1
ATOM 647 O O . GLY A 1 95 ? -30.041 9.597 15.481 1.00 38.32 95 GLY A O 1
ATOM 648 N N . GLU A 1 96 ? -30.431 7.438 15.998 1.00 28.08 96 GLU A N 1
ATOM 649 C CA . GLU A 1 96 ? -31.749 7.688 16.572 1.00 30.32 96 GLU A CA 1
ATOM 650 C C . GLU A 1 96 ? -31.917 6.902 17.865 1.00 25.72 96 GLU A C 1
ATOM 651 O O . GLU A 1 96 ? -31.271 5.874 18.059 1.00 25.99 96 GLU A O 1
ATOM 657 N N . VAL A 1 97 ? -32.797 7.368 18.742 1.00 23.08 97 VAL A N 1
ATOM 658 C CA . VAL A 1 97 ? -33.001 6.678 20.015 1.00 22.80 97 VAL A CA 1
ATOM 659 C C . VAL A 1 97 ? -34.445 6.252 20.236 1.00 21.49 97 VAL A C 1
ATOM 660 O O . VAL A 1 97 ? -34.729 5.392 21.074 1.00 24.21 97 VAL A O 1
ATOM 664 N N . VAL A 1 98 ? -35.367 6.840 19.488 1.00 24.51 98 VAL A N 1
ATOM 665 C CA . VAL A 1 98 ? -36.779 6.520 19.694 1.00 25.87 98 VAL A CA 1
ATOM 666 C C . VAL A 1 98 ? -37.615 7.053 18.536 1.00 26.34 98 VAL A C 1
ATOM 667 O O . VAL A 1 98 ? -37.217 8.001 17.865 1.00 28.49 98 VAL A O 1
ATOM 671 N N . ASP A 1 99 ? -38.765 6.427 18.301 1.00 25.76 99 ASP A N 1
ATOM 672 C CA . ASP A 1 99 ? -39.806 7.025 17.466 1.00 27.31 99 ASP A CA 1
ATOM 673 C C . ASP A 1 99 ? -41.092 7.163 18.273 1.00 26.20 99 ASP A C 1
ATOM 674 O O . ASP A 1 99 ? -41.811 6.191 18.471 1.00 28.54 99 ASP A O 1
ATOM 679 N N . ASP A 1 100 ? -41.379 8.376 18.738 1.00 23.11 100 ASP A N 1
ATOM 680 C CA . ASP A 1 100 ? -42.524 8.613 19.600 1.00 26.27 100 ASP A CA 1
ATOM 681 C C . ASP A 1 100 ? -43.851 8.497 18.850 1.00 32.84 100 ASP A C 1
ATOM 682 O O . ASP A 1 100 ? -44.930 8.580 19.454 1.00 29.60 100 ASP A O 1
ATOM 687 N N . PHE A 1 101 ? -43.769 8.312 17.537 1.00 27.50 101 PHE A N 1
ATOM 688 C CA . PHE A 1 101 ? -44.969 8.296 16.706 1.00 30.64 101 PHE A CA 1
ATOM 689 C C . PHE A 1 101 ? -45.148 6.940 16.063 1.00 35.81 101 PHE A C 1
ATOM 690 O O . PHE A 1 101 ? -45.889 6.785 15.095 1.00 38.96 101 PHE A O 1
ATOM 698 N N . ASP A 1 102 ? -44.457 5.959 16.631 1.00 32.60 102 ASP A N 1
ATOM 699 C CA . ASP A 1 102 ? -44.581 4.572 16.233 1.00 34.90 102 ASP A CA 1
ATOM 700 C C . ASP A 1 102 ? -46.044 4.144 16.232 1.00 43.25 102 ASP A C 1
ATOM 701 O O . ASP A 1 102 ? -46.726 4.224 17.256 1.00 46.14 102 ASP A O 1
ATOM 706 N N . ASP A 1 103 ? -46.521 3.706 15.071 1.00 47.55 103 ASP A N 1
ATOM 707 C CA . ASP A 1 103 ? -47.873 3.174 14.934 1.00 48.63 103 ASP A CA 1
ATOM 708 C C . ASP A 1 103 ? -47.771 1.668 15.101 1.00 48.22 103 ASP A C 1
ATOM 709 O O . ASP A 1 103 ? -47.181 0.985 14.262 1.00 49.27 103 ASP A O 1
ATOM 714 N N . ALA A 1 104 ? -48.316 1.154 16.199 1.00 42.51 104 ALA A N 1
ATOM 715 C CA . ALA A 1 104 ? -48.224 -0.271 16.499 1.00 51.57 104 ALA A CA 1
ATOM 716 C C . ALA A 1 104 ? -49.399 -1.075 15.928 1.00 53.07 104 ALA A C 1
ATOM 717 O O . ALA A 1 104 ? -49.467 -2.291 16.098 1.00 50.49 104 ALA A O 1
ATOM 719 N N . ASP A 1 105 ? -50.322 -0.398 15.254 1.00 57.04 105 ASP A N 1
ATOM 720 C CA . ASP A 1 105 ? -51.447 -1.091 14.627 1.00 62.24 105 ASP A CA 1
ATOM 721 C C . ASP A 1 105 ? -50.946 -2.100 13.598 1.00 67.15 105 ASP A C 1
ATOM 722 O O . ASP A 1 105 ? -50.084 -1.790 12.771 1.00 66.20 105 ASP A O 1
ATOM 727 N N . GLU A 1 106 ? -51.489 -3.310 13.665 1.00 71.69 106 GLU A N 1
ATOM 728 C CA . GLU A 1 106 ? -50.994 -4.420 12.864 1.00 77.11 106 GLU A CA 1
ATOM 729 C C . GLU A 1 106 ? -51.873 -4.663 11.641 1.00 80.62 106 GLU A C 1
ATOM 730 O O . GLU A 1 106 ? -51.921 -3.839 10.725 1.00 82.84 106 GLU A O 1
ATOM 736 N N . GLU A 1 109 ? -51.285 0.256 6.266 1.00 114.08 109 GLU A N 1
ATOM 737 C CA . GLU A 1 109 ? -50.684 -0.264 5.044 1.00 113.55 109 GLU A CA 1
ATOM 738 C C . GLU A 1 109 ? -51.698 -0.282 3.899 1.00 114.69 109 GLU A C 1
ATOM 739 O O . GLU A 1 109 ? -52.875 -0.572 4.113 1.00 116.85 109 GLU A O 1
ATOM 745 N N . SER A 1 110 ? -51.241 0.022 2.685 1.00 112.55 110 SER A N 1
ATOM 746 C CA . SER A 1 110 ? -49.829 0.287 2.426 1.00 108.39 110 SER A CA 1
ATOM 747 C C . SER A 1 110 ? -49.601 1.146 1.187 1.00 103.17 110 SER A C 1
ATOM 748 O O . SER A 1 110 ? -50.320 1.027 0.193 1.00 103.67 110 SER A O 1
ATOM 751 N N . VAL A 1 111 ? -48.597 2.014 1.256 1.00 95.16 111 VAL A N 1
ATOM 752 C CA . VAL A 1 111 ? -48.036 2.624 0.058 1.00 82.69 111 VAL A CA 1
ATOM 753 C C . VAL A 1 111 ? -46.831 1.772 -0.326 1.00 63.20 111 VAL A C 1
ATOM 754 O O . VAL A 1 111 ? -46.143 2.038 -1.311 1.00 56.89 111 VAL A O 1
ATOM 758 N N . ALA A 1 112 ? -46.601 0.732 0.473 1.00 54.80 112 ALA A N 1
ATOM 759 C CA . ALA A 1 112 ? -45.524 -0.225 0.245 1.00 58.02 112 ALA A CA 1
ATOM 760 C C . ALA A 1 112 ? -45.726 -1.021 -1.044 1.00 56.93 112 ALA A C 1
ATOM 761 O O . ALA A 1 112 ? -44.883 -1.837 -1.426 1.00 56.13 112 ALA A O 1
ATOM 763 N N . HIS A 1 113 ? -46.852 -0.782 -1.707 1.00 50.51 113 HIS A N 1
ATOM 764 C CA . HIS A 1 113 ? -47.165 -1.464 -2.954 1.00 52.55 113 HIS A CA 1
ATOM 765 C C . HIS A 1 113 ? -47.570 -0.468 -4.039 1.00 48.48 113 HIS A C 1
ATOM 766 O O . HIS A 1 113 ? -48.197 -0.850 -5.027 1.00 45.75 113 HIS A O 1
ATOM 773 N N . SER A 1 114 ? -47.217 0.805 -3.853 1.00 43.81 114 SER A N 1
ATOM 774 C CA . SER A 1 114 ? -47.556 1.841 -4.827 1.00 42.23 114 SER A CA 1
ATOM 775 C C . SER A 1 114 ? -46.450 2.017 -5.862 1.00 38.73 114 SER A C 1
ATOM 776 O O . SER A 1 114 ? -45.283 1.735 -5.596 1.00 37.78 114 SER A O 1
ATOM 779 N N . ALA A 1 115 ? -46.826 2.493 -7.042 1.00 41.01 115 ALA A N 1
ATOM 780 C CA . ALA A 1 115 ? -45.868 2.782 -8.099 1.00 46.09 115 ALA A CA 1
ATOM 781 C C . ALA A 1 115 ? -44.806 3.783 -7.641 1.00 42.59 115 ALA A C 1
ATOM 782 O O . ALA A 1 115 ? -43.623 3.617 -7.936 1.00 39.53 115 ALA A O 1
ATOM 784 N N . VAL A 1 116 ? -45.231 4.817 -6.919 1.00 42.40 116 VAL A N 1
ATOM 785 C CA . VAL A 1 116 ? -44.304 5.848 -6.465 1.00 42.92 116 VAL A CA 1
ATOM 786 C C . VAL A 1 116 ? -43.207 5.234 -5.605 1.00 39.31 116 VAL A C 1
ATOM 787 O O . VAL A 1 116 ? -42.024 5.510 -5.790 1.00 39.70 116 VAL A O 1
ATOM 791 N N . TYR A 1 117 ? -43.607 4.387 -4.668 1.00 38.01 117 TYR A N 1
ATOM 792 C CA . TYR A 1 117 ? -42.645 3.701 -3.825 1.00 33.48 117 TYR A CA 1
ATOM 793 C C . TYR A 1 117 ? -41.717 2.769 -4.601 1.00 37.26 117 TYR A C 1
ATOM 794 O O . TYR A 1 117 ? -40.501 2.723 -4.364 1.00 31.76 117 TYR A O 1
ATOM 803 N N . LEU A 1 118 ? -42.291 1.998 -5.511 1.00 36.13 118 LEU A N 1
ATOM 804 C CA . LEU A 1 118 ? -41.496 1.059 -6.285 1.00 39.18 118 LEU A CA 1
ATOM 805 C C . LEU A 1 118 ? -40.454 1.781 -7.144 1.00 39.03 118 LEU A C 1
ATOM 806 O O . LEU A 1 118 ? -39.349 1.274 -7.348 1.00 36.96 118 LEU A O 1
ATOM 811 N N . ALA A 1 119 ? -40.806 2.966 -7.635 1.00 36.76 119 ALA A N 1
ATOM 812 C CA . ALA A 1 119 ? -39.889 3.736 -8.460 1.00 36.74 119 ALA A CA 1
ATOM 813 C C . ALA A 1 119 ? -38.742 4.274 -7.612 1.00 37.66 119 ALA A C 1
ATOM 814 O O . ALA A 1 119 ? -37.605 4.359 -8.076 1.00 41.92 119 ALA A O 1
ATOM 816 N N . LYS A 1 120 ? -39.041 4.630 -6.365 1.00 32.45 120 LYS A N 1
ATOM 817 C CA . LYS A 1 120 ? -38.008 5.083 -5.436 1.00 30.72 120 LYS A CA 1
ATOM 818 C C . LYS A 1 120 ? -37.002 3.973 -5.147 1.00 34.36 120 LYS A C 1
ATOM 819 O O . LYS A 1 120 ? -35.794 4.213 -5.093 1.00 29.89 120 LYS A O 1
ATOM 825 N N . VAL A 1 121 ? -37.503 2.754 -4.963 1.00 31.80 121 VAL A N 1
ATOM 826 C CA . VAL A 1 121 ? -36.633 1.598 -4.790 1.00 29.54 121 VAL A CA 1
ATOM 827 C C . VAL A 1 121 ? -35.768 1.378 -6.033 1.00 32.51 121 VAL A C 1
ATOM 828 O O . VAL A 1 121 ? -34.565 1.131 -5.927 1.00 33.12 121 VAL A O 1
ATOM 832 N N . GLN A 1 122 ? -36.381 1.471 -7.210 1.00 35.97 122 GLN A N 1
ATOM 833 C CA . GLN A 1 122 ? -35.664 1.242 -8.465 1.00 43.26 122 GLN A CA 1
ATOM 834 C C . GLN A 1 122 ? -34.522 2.229 -8.689 1.00 44.27 122 GLN A C 1
ATOM 835 O O . GLN A 1 122 ? -33.471 1.868 -9.221 1.00 39.88 122 GLN A O 1
ATOM 841 N N . ARG A 1 123 ? -34.726 3.477 -8.285 1.00 39.99 123 ARG A N 1
ATOM 842 C CA . ARG A 1 123 ? -33.667 4.469 -8.415 1.00 41.18 123 ARG A CA 1
ATOM 843 C C . ARG A 1 123 ? -32.472 4.138 -7.516 1.00 39.34 123 ARG A C 1
ATOM 844 O O . ARG A 1 123 ? -31.325 4.271 -7.936 1.00 38.36 123 ARG A O 1
ATOM 852 N N . ARG A 1 124 ? -32.731 3.682 -6.293 1.00 37.31 124 ARG A N 1
ATOM 853 C CA . ARG A 1 124 ? -31.649 3.194 -5.435 1.00 37.60 124 ARG A CA 1
ATOM 854 C C . ARG A 1 124 ? -30.975 1.966 -6.048 1.00 37.42 124 ARG A C 1
ATOM 855 O O . ARG A 1 124 ? -29.754 1.822 -6.002 1.00 38.48 124 ARG A O 1
ATOM 863 N N . VAL A 1 125 ? -31.784 1.082 -6.616 1.00 31.58 125 VAL A N 1
ATOM 864 C CA . VAL A 1 125 ? -31.278 -0.141 -7.223 1.00 36.91 125 VAL A CA 1
ATOM 865 C C . VAL A 1 125 ? -30.364 0.213 -8.393 1.00 45.75 125 VAL A C 1
ATOM 866 O O . VAL A 1 125 ? -29.359 -0.454 -8.643 1.00 41.22 125 VAL A O 1
ATOM 870 N N . ARG A 1 126 ? -30.710 1.287 -9.092 1.00 48.27 126 ARG A N 1
ATOM 871 C CA . ARG A 1 126 ? -29.948 1.719 -10.255 1.00 53.93 126 ARG A CA 1
ATOM 872 C C . ARG A 1 126 ? -28.670 2.458 -9.858 1.00 52.63 126 ARG A C 1
ATOM 873 O O . ARG A 1 126 ? -27.621 2.268 -10.472 1.00 53.38 126 ARG A O 1
ATOM 881 N N . ASP A 1 127 ? -28.751 3.284 -8.818 1.00 44.23 127 ASP A N 1
ATOM 882 C CA . ASP A 1 127 ? -27.650 4.187 -8.494 1.00 50.93 127 ASP A CA 1
ATOM 883 C C . ASP A 1 127 ? -26.764 3.764 -7.317 1.00 47.45 127 ASP A C 1
ATOM 884 O O . ASP A 1 127 ? -25.574 4.070 -7.303 1.00 44.43 127 ASP A O 1
ATOM 889 N N . TYR A 1 128 ? -27.330 3.082 -6.325 1.00 39.49 128 TYR A N 1
ATOM 890 C CA . TYR A 1 128 ? -26.548 2.728 -5.141 1.00 39.23 128 TYR A CA 1
ATOM 891 C C . TYR A 1 128 ? -25.610 1.562 -5.444 1.00 43.71 128 TYR A C 1
ATOM 892 O O . TYR A 1 128 ? -26.033 0.527 -5.959 1.00 48.79 128 TYR A O 1
ATOM 901 N N . LYS A 1 129 ? -24.335 1.740 -5.118 1.00 42.00 129 LYS A N 1
ATOM 902 C CA . LYS A 1 129 ? -23.323 0.739 -5.422 1.00 43.13 129 LYS A CA 1
ATOM 903 C C . LYS A 1 129 ? -22.914 -0.032 -4.176 1.00 42.77 129 LYS A C 1
ATOM 904 O O . LYS A 1 129 ? -22.218 0.487 -3.304 1.00 40.70 129 LYS A O 1
ATOM 910 N N . ILE A 1 130 ? -23.366 -1.275 -4.095 1.00 42.86 130 ILE A N 1
ATOM 911 C CA . ILE A 1 130 ? -23.032 -2.140 -2.973 1.00 39.51 130 ILE A CA 1
ATOM 912 C C . ILE A 1 130 ? -21.579 -2.602 -3.062 1.00 43.21 130 ILE A C 1
ATOM 913 O O . ILE A 1 130 ? -21.109 -3.016 -4.121 1.00 44.41 130 ILE A O 1
ATOM 918 N N . LYS A 1 131 ? -20.861 -2.495 -1.952 1.00 36.73 131 LYS A N 1
ATOM 919 C CA . LYS A 1 131 ? -19.515 -3.039 -1.863 1.00 40.88 131 LYS A CA 1
ATOM 920 C C . LYS A 1 131 ? -19.553 -4.394 -1.146 1.00 40.28 131 LYS A C 1
ATOM 921 O O . LYS A 1 131 ? -19.636 -4.453 0.084 1.00 33.87 131 LYS A O 1
ATOM 927 N N . GLU A 1 132 ? -19.496 -5.476 -1.918 1.00 39.49 132 GLU A N 1
ATOM 928 C CA . GLU A 1 132 ? -19.578 -6.821 -1.352 1.00 41.54 132 GLU A CA 1
ATOM 929 C C . GLU A 1 132 ? -18.329 -7.136 -0.533 1.00 41.85 132 GLU A C 1
ATOM 930 O O . GLU A 1 132 ? -17.212 -7.091 -1.045 1.00 47.29 132 GLU A O 1
ATOM 936 N N . LEU A 1 133 ? -18.523 -7.428 0.750 1.00 34.87 133 LEU A N 1
ATOM 937 C CA . LEU A 1 133 ? -17.422 -7.794 1.639 1.00 32.04 133 LEU A CA 1
ATOM 938 C C . LEU A 1 133 ? -17.242 -9.308 1.666 1.00 39.73 133 LEU A C 1
ATOM 939 O O . LEU A 1 133 ? -16.129 -9.812 1.807 1.00 36.74 133 LEU A O 1
ATOM 944 N N . ALA A 1 134 ? -18.351 -10.030 1.537 1.00 32.92 134 ALA A N 1
ATOM 945 C CA . ALA A 1 134 ? -18.316 -11.487 1.440 1.00 34.40 134 ALA A CA 1
ATOM 946 C C . ALA A 1 134 ? -19.501 -11.936 0.598 1.00 33.79 134 ALA A C 1
ATOM 947 O O . ALA A 1 134 ? -20.527 -11.260 0.565 1.00 33.89 134 ALA A O 1
ATOM 949 N N . PRO A 1 135 ? -19.369 -13.078 -0.093 1.00 35.60 135 PRO A N 1
ATOM 950 C CA . PRO A 1 135 ? -20.417 -13.484 -1.027 1.00 34.21 135 PRO A CA 1
ATOM 951 C C . PRO A 1 135 ? -21.589 -14.162 -0.328 1.00 30.73 135 PRO A C 1
ATOM 952 O O . PRO A 1 135 ? -21.439 -14.667 0.782 1.00 30.33 135 PRO A O 1
ATOM 956 N N . PRO A 1 136 ? -22.757 -14.167 -0.980 1.00 32.23 136 PRO A N 1
ATOM 957 C CA . PRO A 1 136 ? -23.886 -14.970 -0.503 1.00 28.28 136 PRO A CA 1
ATOM 958 C C . PRO A 1 136 ? -23.489 -16.438 -0.499 1.00 30.89 136 PRO A C 1
ATOM 959 O O . PRO A 1 136 ? -22.621 -16.847 -1.281 1.00 29.40 136 PRO A O 1
ATOM 963 N N . ARG A 1 137 ? -24.112 -17.222 0.369 1.00 27.50 137 ARG A N 1
ATOM 964 C CA . ARG A 1 137 ? -23.891 -18.667 0.367 1.00 27.52 137 ARG A CA 1
ATOM 965 C C . ARG A 1 137 ? -25.192 -19.363 0.002 1.00 32.07 137 ARG A C 1
ATOM 966 O O . ARG A 1 137 ? -26.272 -18.932 0.410 1.00 25.87 137 ARG A O 1
ATOM 974 N N . GLU A 1 138 ? -25.082 -20.443 -0.763 1.00 25.98 138 GLU A N 1
ATOM 975 C CA . GLU A 1 138 ? -26.248 -21.160 -1.258 1.00 27.29 138 GLU A CA 1
ATOM 976 C C . GLU A 1 138 ? -27.162 -21.624 -0.141 1.00 27.87 138 GLU A C 1
ATOM 977 O O . GLU A 1 138 ? -26.706 -22.169 0.861 1.00 25.88 138 GLU A O 1
ATOM 983 N N . GLY A 1 139 ? -28.460 -21.397 -0.321 1.00 28.51 139 GLY A N 1
ATOM 984 C CA . GLY A 1 139 ? -29.457 -21.892 0.608 1.00 30.80 139 GLY A CA 1
ATOM 985 C C . GLY A 1 139 ? -29.645 -21.105 1.898 1.00 33.77 139 GLY A C 1
ATOM 986 O O . GLY A 1 139 ? -30.547 -21.418 2.667 1.00 30.99 139 GLY A O 1
ATOM 987 N N . LYS A 1 140 ? -28.813 -20.100 2.159 1.00 26.30 140 LYS A N 1
ATOM 988 C CA . LYS A 1 140 ? -28.932 -19.364 3.421 1.00 23.88 140 LYS A CA 1
ATOM 989 C C . LYS A 1 140 ? -30.104 -18.377 3.407 1.00 27.31 140 LYS A C 1
ATOM 990 O O . LYS A 1 140 ? -30.514 -17.888 2.348 1.00 23.96 140 LYS A O 1
ATOM 996 N N . LYS A 1 141 ? -30.628 -18.082 4.592 1.00 26.07 141 LYS A N 1
ATOM 997 C CA . LYS A 1 141 ? -31.632 -17.033 4.742 1.00 22.78 141 LYS A CA 1
ATOM 998 C C . LYS A 1 141 ? -30.898 -15.703 4.793 1.00 23.88 141 LYS A C 1
ATOM 999 O O . LYS A 1 141 ? -29.670 -15.665 4.744 1.00 21.21 141 LYS A O 1
ATOM 1005 N N . LEU A 1 142 ? -31.644 -14.610 4.913 1.00 17.86 142 LEU A N 1
ATOM 1006 C CA . LEU A 1 142 ? -31.022 -13.290 5.029 1.00 14.70 142 LEU A CA 1
ATOM 1007 C C . LEU A 1 142 ? -31.408 -12.632 6.336 1.00 19.68 142 LEU A C 1
ATOM 1008 O O . LEU A 1 142 ? -32.596 -12.506 6.656 1.00 20.60 142 LEU A O 1
ATOM 1013 N N . LEU A 1 143 ? -30.400 -12.210 7.088 1.00 19.24 143 LEU A N 1
ATOM 1014 C CA . LEU A 1 143 ? -30.610 -11.433 8.298 1.00 17.56 143 LEU A CA 1
ATOM 1015 C C . LEU A 1 143 ? -30.078 -10.016 8.074 1.00 20.79 143 LEU A C 1
ATOM 1016 O O . LEU A 1 143 ? -28.915 -9.840 7.718 1.00 22.22 143 LEU A O 1
ATOM 1021 N N . VAL A 1 144 ? -30.921 -9.011 8.282 1.00 21.06 144 VAL A N 1
ATOM 1022 C CA . VAL A 1 144 ? -30.469 -7.621 8.186 1.00 18.35 144 VAL A CA 1
ATOM 1023 C C . VAL A 1 144 ? -30.521 -7.002 9.566 1.00 16.53 144 VAL A C 1
ATOM 1024 O O . VAL A 1 144 ? -31.523 -7.131 10.277 1.00 19.63 144 VAL A O 1
ATOM 1028 N N . LEU A 1 145 ? -29.439 -6.332 9.954 1.00 17.72 145 LEU A N 1
ATOM 1029 C CA . LEU A 1 145 ? -29.314 -5.827 11.313 1.00 18.84 145 LEU A CA 1
ATOM 1030 C C . LEU A 1 145 ? -29.054 -4.336 11.362 1.00 21.84 145 LEU A C 1
ATOM 1031 O O . LEU A 1 145 ? -28.114 -3.822 10.737 1.00 20.52 145 LEU A O 1
ATOM 1036 N N . ASP A 1 146 ? -29.880 -3.651 12.135 1.00 20.43 146 ASP A N 1
ATOM 1037 C CA . ASP A 1 146 ? -29.585 -2.286 12.550 1.00 22.08 146 ASP A CA 1
ATOM 1038 C C . ASP A 1 146 ? -28.375 -2.280 13.492 1.00 23.69 146 ASP A C 1
ATOM 1039 O O . ASP A 1 146 ? -27.991 -3.332 14.032 1.00 22.34 146 ASP A O 1
ATOM 1044 N N . ILE A 1 147 ? -27.762 -1.110 13.690 1.00 20.73 147 ILE A N 1
ATOM 1045 C CA . ILE A 1 147 ? -26.704 -0.982 14.685 1.00 24.11 147 ILE A CA 1
ATOM 1046 C C . ILE A 1 147 ? -27.137 -0.259 15.968 1.00 25.06 147 ILE A C 1
ATOM 1047 O O . ILE A 1 147 ? -27.067 -0.838 17.061 1.00 24.15 147 ILE A O 1
ATOM 1052 N N . ASP A 1 148 ? -27.554 1.005 15.850 1.00 20.51 148 ASP A N 1
ATOM 1053 C CA . ASP A 1 148 ? -27.786 1.805 17.065 1.00 21.76 148 ASP A CA 1
ATOM 1054 C C . ASP A 1 148 ? -28.926 1.289 17.938 1.00 18.91 148 ASP A C 1
ATOM 1055 O O . ASP A 1 148 ? -30.048 1.157 17.477 1.00 20.64 148 ASP A O 1
ATOM 1060 N N . TYR A 1 149 ? -28.606 1.004 19.200 1.00 23.02 149 TYR A N 1
ATOM 1061 C CA . TYR A 1 149 ? -29.536 0.415 20.165 1.00 25.14 149 TYR A CA 1
ATOM 1062 C C . TYR A 1 149 ? -29.940 -1.013 19.795 1.00 28.99 149 TYR A C 1
ATOM 1063 O O . TYR A 1 149 ? -30.708 -1.657 20.518 1.00 26.08 149 TYR A O 1
ATOM 1072 N N . THR A 1 150 ? -29.427 -1.506 18.674 1.00 23.26 150 THR A N 1
ATOM 1073 C CA . THR A 1 150 ? -29.695 -2.890 18.286 1.00 23.98 150 THR A CA 1
ATOM 1074 C C . THR A 1 150 ? -28.540 -3.802 18.694 1.00 23.52 150 THR A C 1
ATOM 1075 O O . THR A 1 150 ? -28.748 -4.790 19.412 1.00 22.57 150 THR A O 1
ATOM 1079 N N . LEU A 1 151 ? -27.325 -3.451 18.266 1.00 19.99 151 LEU A N 1
ATOM 1080 C CA . LEU A 1 151 ? -26.132 -4.228 18.590 1.00 22.46 151 LEU A CA 1
ATOM 1081 C C . LEU A 1 151 ? -25.264 -3.542 19.644 1.00 28.81 151 LEU A C 1
ATOM 1082 O O . LEU A 1 151 ? -24.333 -4.144 20.174 1.00 26.70 151 LEU A O 1
ATOM 1087 N N . PHE A 1 152 ? -25.548 -2.278 19.938 1.00 27.06 152 PHE A N 1
ATOM 1088 C CA . PHE A 1 152 ? -24.759 -1.589 20.953 1.00 29.77 152 PHE A CA 1
ATOM 1089 C C . PHE A 1 152 ? -25.385 -0.283 21.420 1.00 31.29 152 PHE A C 1
ATOM 1090 O O . PHE A 1 152 ? -26.329 0.225 20.812 1.00 28.18 152 PHE A O 1
ATOM 1098 N N . ASP A 1 153 ? -24.852 0.243 22.516 1.00 27.97 153 ASP A N 1
ATOM 1099 C CA . ASP A 1 153 ? -25.346 1.475 23.105 1.00 26.52 153 ASP A CA 1
ATOM 1100 C C . ASP A 1 153 ? -24.529 2.623 22.532 1.00 33.21 153 ASP A C 1
ATOM 1101 O O . ASP A 1 153 ? -23.364 2.801 22.886 1.00 28.53 153 ASP A O 1
ATOM 1106 N N . HIS A 1 154 ? -25.134 3.381 21.623 1.00 27.46 154 HIS A N 1
ATOM 1107 C CA . HIS A 1 154 ? -24.428 4.462 20.942 1.00 28.29 154 HIS A CA 1
ATOM 1108 C C . HIS A 1 154 ? -24.531 5.798 21.683 1.00 29.99 154 HIS A C 1
ATOM 1109 O O . HIS A 1 154 ? -24.067 6.823 21.181 1.00 32.97 154 HIS A O 1
ATOM 1116 N N . ARG A 1 155 ? -25.130 5.792 22.870 1.00 33.35 155 ARG A N 1
ATOM 1117 C CA . ARG A 1 155 ? -25.386 7.046 23.589 1.00 33.03 155 ARG A CA 1
ATOM 1118 C C . ARG A 1 155 ? -24.551 7.231 24.848 1.00 36.75 155 ARG A C 1
ATOM 1119 O O . ARG A 1 155 ? -24.492 8.327 25.394 1.00 38.62 155 ARG A O 1
ATOM 1127 N N . SER A 1 156 ? -23.923 6.167 25.327 1.00 40.58 156 SER A N 1
ATOM 1128 C CA . SER A 1 156 ? -23.093 6.281 26.522 1.00 41.96 156 SER A CA 1
ATOM 1129 C C . SER A 1 156 ? -21.640 6.609 26.200 1.00 42.52 156 SER A C 1
ATOM 1130 O O . SER A 1 156 ? -21.107 6.182 25.179 1.00 43.80 156 SER A O 1
ATOM 1133 N N . PRO A 1 157 ? -20.989 7.384 27.076 1.00 51.29 157 PRO A N 1
ATOM 1134 C CA . PRO A 1 157 ? -19.538 7.526 26.960 1.00 58.01 157 PRO A CA 1
ATOM 1135 C C . PRO A 1 157 ? -18.886 6.235 27.436 1.00 60.39 157 PRO A C 1
ATOM 1136 O O . PRO A 1 157 ? -19.429 5.583 28.327 1.00 59.64 157 PRO A O 1
ATOM 1140 N N . ALA A 1 158 ? -17.754 5.863 26.851 1.00 64.53 158 ALA A N 1
ATOM 1141 C CA . ALA A 1 158 ? -17.034 4.676 27.297 1.00 71.24 158 ALA A CA 1
ATOM 1142 C C . ALA A 1 158 ? -15.628 4.642 26.724 1.00 78.85 158 ALA A C 1
ATOM 1143 O O . ALA A 1 158 ? -15.389 5.111 25.612 1.00 75.93 158 ALA A O 1
ATOM 1145 N N . GLU A 1 159 ? -14.705 4.072 27.491 1.00 90.81 159 GLU A N 1
ATOM 1146 C CA . GLU A 1 159 ? -13.299 4.038 27.110 1.00 100.06 159 GLU A CA 1
ATOM 1147 C C . GLU A 1 159 ? -12.998 2.923 26.111 1.00 99.30 159 GLU A C 1
ATOM 1148 O O . GLU A 1 159 ? -12.006 2.986 25.385 1.00 102.08 159 GLU A O 1
ATOM 1154 N N . THR A 1 160 ? -13.852 1.903 26.077 1.00 93.99 160 THR A N 1
ATOM 1155 C CA . THR A 1 160 ? -13.667 0.787 25.155 1.00 89.89 160 THR A CA 1
ATOM 1156 C C . THR A 1 160 ? -14.985 0.361 24.513 1.00 83.72 160 THR A C 1
ATOM 1157 O O . THR A 1 160 ? -16.064 0.622 25.047 1.00 83.02 160 THR A O 1
ATOM 1161 N N . GL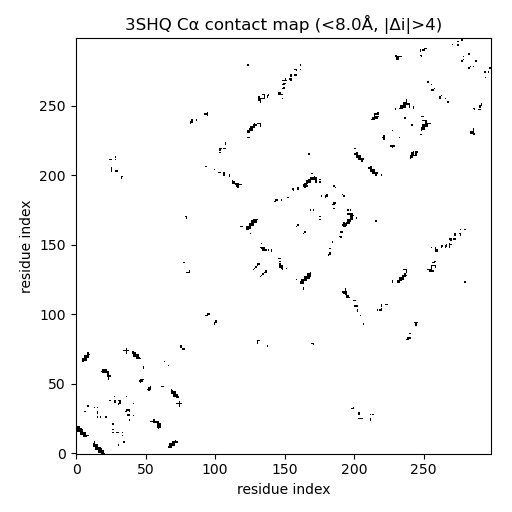Y A 1 161 ? -14.888 -0.300 23.364 1.00 76.24 161 GLY A N 1
ATOM 1162 C CA . GLY A 1 161 ? -16.061 -0.787 22.663 1.00 70.38 161 GLY A CA 1
ATOM 1163 C C . GLY A 1 161 ? -16.701 -1.959 23.379 1.00 63.76 161 GLY A C 1
ATOM 1164 O O . GLY A 1 161 ? -17.910 -2.157 23.304 1.00 57.56 161 GLY A O 1
ATOM 1165 N N . THR A 1 162 ? -15.886 -2.738 24.079 1.00 63.58 162 THR A N 1
ATOM 1166 C CA . THR A 1 162 ? -16.386 -3.882 24.830 1.00 63.84 162 THR A CA 1
ATOM 1167 C C . THR A 1 162 ? -17.478 -3.465 25.813 1.00 58.55 162 THR A C 1
ATOM 1168 O O . THR A 1 162 ? -18.427 -4.209 26.059 1.00 53.55 162 THR A O 1
ATOM 1172 N N . GLU A 1 163 ? -17.341 -2.263 26.364 1.00 53.65 163 GLU A N 1
ATOM 1173 C CA . GLU A 1 163 ? -18.280 -1.768 27.363 1.00 49.23 163 GLU A CA 1
ATOM 1174 C C . GLU A 1 163 ? -19.641 -1.374 26.778 1.00 43.12 163 GLU A C 1
ATOM 1175 O O . GLU A 1 163 ? -20.656 -1.440 27.469 1.00 49.48 163 GLU A O 1
ATOM 1181 N N . LEU A 1 164 ? -19.663 -0.972 25.511 1.00 36.76 164 LEU A N 1
ATOM 1182 C CA . LEU A 1 164 ? -20.899 -0.498 24.883 1.00 35.15 164 LEU A CA 1
ATOM 1183 C C . LEU A 1 164 ? -21.596 -1.601 24.088 1.00 34.97 164 LEU A C 1
ATOM 1184 O O . LEU A 1 164 ? -22.743 -1.458 23.676 1.00 31.59 164 LEU A O 1
ATOM 1189 N N . MET A 1 165 ? -20.883 -2.696 23.872 1.00 35.69 165 MET A N 1
ATOM 1190 C CA . MET A 1 165 ? -21.377 -3.819 23.079 1.00 34.49 165 MET A CA 1
ATOM 1191 C C . MET A 1 165 ? -22.579 -4.499 23.740 1.00 29.11 165 MET A C 1
ATOM 1192 O O . MET A 1 165 ? -22.586 -4.719 24.951 1.00 29.63 165 MET A O 1
ATOM 1197 N N . ARG A 1 166 ? -23.612 -4.829 22.970 1.00 29.98 166 ARG A N 1
ATOM 1198 C CA . ARG A 1 166 ? -24.725 -5.559 23.568 1.00 29.08 166 ARG A CA 1
ATOM 1199 C C . ARG A 1 166 ? -24.239 -6.956 23.968 1.00 29.82 166 ARG A C 1
ATOM 1200 O O . ARG A 1 166 ? -23.466 -7.583 23.244 1.00 27.22 166 ARG A O 1
ATOM 1208 N N . PRO A 1 167 ? -24.656 -7.432 25.149 1.00 33.92 167 PRO A N 1
ATOM 1209 C CA . PRO A 1 167 ? -24.244 -8.765 25.598 1.00 35.57 167 PRO A CA 1
ATOM 1210 C C . PRO A 1 167 ? -24.531 -9.852 24.559 1.00 34.89 167 PRO A C 1
ATOM 1211 O O . PRO A 1 167 ? -25.581 -9.838 23.911 1.00 29.32 167 PRO A O 1
ATOM 1215 N N . TYR A 1 168 ? -23.582 -10.774 24.409 1.00 32.23 168 TYR A N 1
ATOM 1216 C CA . TYR A 1 168 ? -23.733 -11.945 23.537 1.00 34.72 168 TYR A CA 1
ATOM 1217 C C . TYR A 1 168 ? -23.716 -11.597 22.057 1.00 32.34 168 TYR A C 1
ATOM 1218 O O . TYR A 1 168 ? -24.127 -12.400 21.230 1.00 30.38 168 TYR A O 1
ATOM 1227 N N . LEU A 1 169 ? -23.227 -10.405 21.727 1.00 29.68 169 LEU A N 1
ATOM 1228 C CA . LEU A 1 169 ? -23.155 -9.983 20.333 1.00 27.16 169 LEU A CA 1
ATOM 1229 C C . LEU A 1 169 ? -22.451 -10.996 19.424 1.00 29.74 169 LEU A C 1
ATOM 1230 O O . LEU A 1 169 ? -22.983 -11.378 18.389 1.00 27.82 169 LEU A O 1
ATOM 1235 N N . HIS A 1 170 ? -21.250 -11.435 19.794 1.00 27.59 170 HIS A N 1
ATOM 1236 C CA . HIS A 1 170 ? -20.505 -12.300 18.886 1.00 27.89 170 HIS A CA 1
ATOM 1237 C C . HIS A 1 170 ? -21.045 -13.729 18.840 1.00 26.48 170 HIS A C 1
ATOM 1238 O O . HIS A 1 170 ? -21.009 -14.375 17.798 1.00 28.95 170 HIS A O 1
ATOM 1245 N N . GLU A 1 171 ? -21.559 -14.207 19.966 1.00 27.53 171 GLU A N 1
ATOM 1246 C CA . GLU A 1 171 ? -22.193 -15.514 20.002 1.00 29.18 171 GLU A CA 1
ATOM 1247 C C . GLU A 1 171 ? -23.457 -15.490 19.145 1.00 30.40 171 GLU A C 1
ATOM 1248 O O . GLU A 1 171 ? -23.752 -16.451 18.423 1.00 27.88 171 GLU A O 1
ATOM 1254 N N . PHE A 1 172 ? -24.198 -14.384 19.227 1.00 24.37 172 PHE A N 1
ATOM 1255 C CA . PHE A 1 172 ? -25.402 -14.201 18.415 1.00 24.11 172 PHE A CA 1
ATOM 1256 C C . PHE A 1 172 ? -25.064 -14.203 16.926 1.00 24.46 172 PHE A C 1
ATOM 1257 O O . PHE A 1 172 ? -25.694 -14.906 16.142 1.00 23.57 172 PHE A O 1
ATOM 1265 N N . LEU A 1 173 ? -24.059 -13.427 16.530 1.00 24.16 173 LEU A N 1
ATOM 1266 C CA . LEU A 1 173 ? -23.690 -13.384 15.116 1.00 24.84 173 LEU A CA 1
ATOM 1267 C C . LEU A 1 173 ? -23.173 -14.740 14.600 1.00 25.05 173 LEU A C 1
ATOM 1268 O O . LEU A 1 173 ? -23.444 -15.121 13.466 1.00 23.11 173 LEU A O 1
ATOM 1273 N N . THR A 1 174 ? -22.426 -15.461 15.431 1.00 23.91 174 THR A N 1
ATOM 1274 C CA . THR A 1 174 ? -21.907 -16.768 15.020 1.00 22.54 174 THR A CA 1
ATOM 1275 C C . THR A 1 174 ? -23.051 -17.757 14.811 1.00 23.83 174 THR A C 1
ATOM 1276 O O . THR A 1 174 ? -23.106 -18.462 13.801 1.00 24.64 174 THR A O 1
ATOM 1280 N N . SER A 1 175 ? -23.975 -17.794 15.763 1.00 24.20 175 SER A N 1
ATOM 1281 C CA . SER A 1 175 ? -25.158 -18.640 15.633 1.00 24.34 175 SER A CA 1
ATOM 1282 C C . SER A 1 175 ? -25.979 -18.286 14.387 1.00 22.89 175 SER A C 1
ATOM 1283 O O . SER A 1 175 ? -26.395 -19.166 13.635 1.00 22.31 175 SER A O 1
ATOM 1286 N N . ALA A 1 176 ? -26.219 -16.994 14.172 1.00 21.93 176 ALA A N 1
ATOM 1287 C CA . ALA A 1 176 ? -27.007 -16.555 13.021 1.00 21.26 176 ALA A CA 1
ATOM 1288 C C . ALA A 1 176 ? -26.331 -16.951 11.712 1.00 21.06 176 ALA A C 1
ATOM 1289 O O . ALA A 1 176 ? -26.980 -17.411 10.770 1.00 22.95 176 ALA A O 1
ATOM 1291 N N . TYR A 1 177 ? -25.015 -16.778 11.662 1.00 20.93 177 TYR A N 1
ATOM 1292 C CA . TYR A 1 177 ? -24.254 -17.028 10.446 1.00 17.71 177 TYR A CA 1
ATOM 1293 C C . TYR A 1 177 ? -24.356 -18.489 9.998 1.00 25.89 177 TYR A C 1
ATOM 1294 O O . TYR A 1 177 ? -24.141 -18.809 8.831 1.00 27.59 177 TYR A O 1
ATOM 1303 N N . GLU A 1 178 ? -24.694 -19.374 10.927 1.00 23.41 178 GLU A N 1
ATOM 1304 C CA . GLU A 1 178 ? -24.845 -20.788 10.588 1.00 23.93 178 GLU A CA 1
ATOM 1305 C C . GLU A 1 178 ? -25.964 -20.970 9.559 1.00 27.38 178 GLU A C 1
ATOM 1306 O O . GLU A 1 178 ? -25.855 -21.799 8.652 1.00 26.04 178 GLU A O 1
ATOM 1312 N N . ASP A 1 179 ? -27.020 -20.161 9.685 1.00 23.52 179 ASP A N 1
ATOM 1313 C CA . ASP A 1 179 ? -28.204 -20.269 8.839 1.00 25.92 179 ASP A CA 1
ATOM 1314 C C . ASP A 1 179 ? -28.487 -19.037 7.967 1.00 24.16 179 ASP A C 1
ATOM 1315 O O . ASP A 1 179 ? -29.279 -19.127 7.022 1.00 20.78 179 ASP A O 1
ATOM 1320 N N . TYR A 1 180 ? -27.871 -17.898 8.292 1.00 22.45 180 TYR A N 1
ATOM 1321 C CA . TYR A 1 180 ? -28.185 -16.630 7.614 1.00 22.46 180 TYR A CA 1
ATOM 1322 C C . TYR A 1 180 ? -26.944 -15.946 7.050 1.00 19.37 180 TYR A C 1
ATOM 1323 O O . TYR A 1 180 ? -25.918 -15.864 7.720 1.00 23.27 180 TYR A O 1
ATOM 1332 N N . ASP A 1 181 ? -27.045 -15.440 5.826 1.00 19.76 181 ASP A N 1
ATOM 1333 C CA . ASP A 1 181 ? -26.099 -14.424 5.372 1.00 19.77 181 ASP A CA 1
ATOM 1334 C C . ASP A 1 181 ? -26.488 -13.132 6.071 1.00 22.90 181 ASP A C 1
ATOM 1335 O O . ASP A 1 181 ? -27.655 -12.932 6.381 1.00 21.08 181 ASP A O 1
ATOM 1340 N N . ILE A 1 182 ? -25.520 -12.268 6.351 1.00 20.06 182 ILE A N 1
ATOM 1341 C CA . ILE A 1 182 ? -25.796 -11.135 7.236 1.00 21.93 182 ILE A CA 1
ATOM 1342 C C . ILE A 1 182 ? -25.497 -9.805 6.565 1.00 23.61 182 ILE A C 1
ATOM 1343 O O . ILE A 1 182 ? -24.451 -9.645 5.943 1.00 22.77 182 ILE A O 1
ATOM 1348 N N . VAL A 1 183 ? -26.422 -8.855 6.690 1.00 22.19 183 VAL A N 1
ATOM 1349 C CA . VAL A 1 183 ? -26.206 -7.497 6.191 1.00 20.24 183 VAL A CA 1
ATOM 1350 C C . VAL A 1 183 ? -26.420 -6.504 7.321 1.00 19.47 183 VAL A C 1
ATOM 1351 O O . VAL A 1 183 ? -27.335 -6.666 8.129 1.00 22.36 183 VAL A O 1
ATOM 1355 N N . ILE A 1 184 ? -25.563 -5.488 7.391 1.00 20.44 184 ILE A N 1
ATOM 1356 C CA . ILE A 1 184 ? -25.732 -4.424 8.371 1.00 18.27 184 ILE A CA 1
ATOM 1357 C C . ILE A 1 184 ? -26.317 -3.194 7.685 1.00 23.84 184 ILE A C 1
ATOM 1358 O O . ILE A 1 184 ? -25.789 -2.724 6.671 1.00 24.77 184 ILE A O 1
ATOM 1363 N N . TRP A 1 185 ? -27.397 -2.655 8.241 1.00 21.35 185 TRP A N 1
ATOM 1364 C CA . TRP A 1 185 ? -28.015 -1.468 7.654 1.00 20.49 185 TRP A CA 1
ATOM 1365 C C . TRP A 1 185 ? -28.286 -0.412 8.714 1.00 26.34 185 TRP A C 1
ATOM 1366 O O . TRP A 1 185 ? -29.211 -0.551 9.520 1.00 23.11 185 TRP A O 1
ATOM 1377 N N . SER A 1 186 ? -27.476 0.645 8.683 1.00 23.35 186 SER A N 1
ATOM 1378 C CA . SER A 1 186 ? -27.516 1.716 9.666 1.00 25.41 186 SER A CA 1
ATOM 1379 C C . SER A 1 186 ? -27.963 3.018 8.997 1.00 24.48 186 SER A C 1
ATOM 1380 O O . SER A 1 186 ? -27.528 3.323 7.884 1.00 25.71 186 SER A O 1
ATOM 1383 N N . ALA A 1 187 ? -28.840 3.772 9.660 1.00 22.41 187 ALA A N 1
ATOM 1384 C CA . ALA A 1 187 ? -29.290 5.066 9.143 1.00 22.68 187 ALA A CA 1
ATOM 1385 C C . ALA A 1 187 ? -28.246 6.147 9.422 1.00 29.64 187 ALA A C 1
ATOM 1386 O O . ALA A 1 187 ? -28.557 7.192 9.998 1.00 27.81 187 ALA A O 1
ATOM 1388 N N . THR A 1 188 ? -27.006 5.882 9.020 1.00 28.00 188 THR A N 1
ATOM 1389 C CA . THR A 1 188 ? -25.893 6.807 9.247 1.00 31.25 188 THR A CA 1
ATOM 1390 C C . THR A 1 188 ? -24.981 6.813 8.025 1.00 30.77 188 THR A C 1
ATOM 1391 O O . THR A 1 188 ? -25.261 6.146 7.034 1.00 30.79 188 THR A O 1
ATOM 1395 N N . SER A 1 189 ? -23.876 7.552 8.098 1.00 29.63 189 SER A N 1
ATOM 1396 C CA . SER A 1 189 ? -22.884 7.508 7.029 1.00 29.04 189 SER A CA 1
ATOM 1397 C C . SER A 1 189 ? -22.214 6.133 7.014 1.00 34.19 189 SER A C 1
ATOM 1398 O O . SER A 1 189 ? -22.252 5.404 8.006 1.00 30.42 189 SER A O 1
ATOM 1401 N N . MET A 1 190 ? -21.598 5.783 5.890 1.00 33.44 190 MET A N 1
ATOM 1402 C CA . MET A 1 190 ? -20.849 4.540 5.799 1.00 29.84 190 MET A CA 1
ATOM 1403 C C . MET A 1 190 ? -19.637 4.602 6.729 1.00 33.99 190 MET A C 1
ATOM 1404 O O . MET A 1 190 ? -19.253 3.605 7.346 1.00 29.41 190 MET A O 1
ATOM 1409 N N . ARG A 1 191 ? -19.035 5.783 6.841 1.00 32.85 191 ARG A N 1
ATOM 1410 C CA . ARG A 1 191 ? -17.872 5.949 7.701 1.00 34.10 191 ARG A CA 1
ATOM 1411 C C . ARG A 1 191 ? -18.190 5.538 9.138 1.00 32.92 191 ARG A C 1
ATOM 1412 O O . ARG A 1 191 ? -17.402 4.845 9.785 1.00 33.01 191 ARG A O 1
ATOM 1420 N N . TRP A 1 192 ? -19.351 5.963 9.628 1.00 28.68 192 TRP A N 1
ATOM 1421 C CA . TRP A 1 192 ? -19.759 5.668 11.000 1.00 31.28 192 TRP A CA 1
ATOM 1422 C C . TRP A 1 192 ? -19.922 4.154 11.182 1.00 32.12 192 TRP A C 1
ATOM 1423 O O . TRP A 1 192 ? -19.471 3.580 12.180 1.00 30.38 192 TRP A O 1
ATOM 1434 N N . ILE A 1 193 ? -20.553 3.512 10.202 1.00 30.25 193 ILE A N 1
ATOM 1435 C CA . ILE A 1 193 ? -20.687 2.058 10.200 1.00 23.85 193 ILE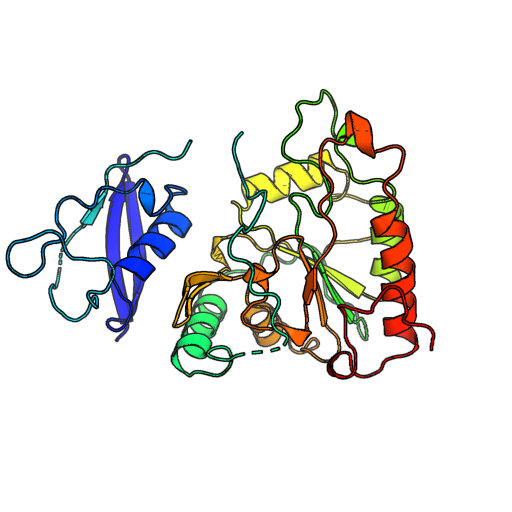 A CA 1
ATOM 1436 C C . ILE A 1 193 ? -19.330 1.362 10.280 1.00 30.26 193 ILE A C 1
ATOM 1437 O O . ILE A 1 193 ? -19.110 0.501 11.134 1.00 29.70 193 ILE A O 1
ATOM 1442 N N . GLU A 1 194 ? -18.413 1.735 9.392 1.00 32.59 194 GLU A N 1
ATOM 1443 C CA . GLU A 1 194 ? -17.098 1.102 9.381 1.00 33.46 194 GLU A CA 1
ATOM 1444 C C . GLU A 1 194 ? -16.418 1.271 10.737 1.00 37.72 194 GLU A C 1
ATOM 1445 O O . GLU A 1 194 ? -15.853 0.326 11.282 1.00 37.66 194 GLU A O 1
ATOM 1451 N N . GLU A 1 195 ? -16.504 2.473 11.292 1.00 38.44 195 GLU A N 1
ATOM 1452 C CA . GLU A 1 195 ? -15.889 2.756 12.583 1.00 43.55 195 GLU A CA 1
ATOM 1453 C C . GLU A 1 195 ? -16.480 1.911 13.719 1.00 37.17 195 GLU A C 1
ATOM 1454 O O . GLU A 1 195 ? -15.750 1.385 14.556 1.00 36.94 195 GLU A O 1
ATOM 1460 N N . LYS A 1 196 ? -17.800 1.781 13.754 1.00 33.76 196 LYS A N 1
ATOM 1461 C CA . LYS A 1 196 ? -18.428 1.028 14.835 1.00 32.98 196 LYS A CA 1
ATOM 1462 C C . LYS A 1 196 ? -18.198 -0.475 14.693 1.00 30.83 196 LYS A C 1
ATOM 1463 O O . LYS A 1 196 ? -18.058 -1.181 15.691 1.00 33.04 196 LYS A O 1
ATOM 1469 N N . MET A 1 197 ? -18.136 -0.960 13.456 1.00 27.88 197 MET A N 1
ATOM 1470 C CA . MET A 1 197 ? -17.937 -2.383 13.223 1.00 32.03 197 MET A CA 1
ATOM 1471 C C . MET A 1 197 ? -16.525 -2.797 13.632 1.00 34.79 197 MET A C 1
ATOM 1472 O O . MET A 1 197 ? -16.305 -3.927 14.069 1.00 35.23 197 MET A O 1
ATOM 1477 N N . ARG A 1 198 ? -15.570 -1.880 13.494 1.00 37.02 198 ARG A N 1
ATOM 1478 C CA . ARG A 1 198 ? -14.220 -2.126 14.001 1.00 40.21 198 ARG A CA 1
ATOM 1479 C C . ARG A 1 198 ? -14.216 -2.046 15.528 1.00 37.47 198 ARG A C 1
ATOM 1480 O O . ARG A 1 198 ? -13.698 -2.928 16.205 1.00 40.32 198 ARG A O 1
ATOM 1488 N N . LEU A 1 199 ? -14.810 -0.986 16.060 1.00 40.25 199 LEU A N 1
ATOM 1489 C CA . LEU A 1 199 ? -14.936 -0.808 17.502 1.00 42.60 199 LEU A CA 1
ATOM 1490 C C . LEU A 1 199 ? -15.545 -2.027 18.203 1.00 46.94 199 LEU A C 1
ATOM 1491 O O . LEU A 1 199 ? -15.144 -2.381 19.311 1.00 49.42 199 LEU A O 1
ATOM 1496 N N . LEU A 1 200 ? -16.517 -2.667 17.561 1.00 40.46 200 LEU A N 1
ATOM 1497 C CA . LEU A 1 200 ? -17.236 -3.770 18.198 1.00 40.64 200 LEU A CA 1
ATOM 1498 C C . LEU A 1 200 ? -16.653 -5.160 17.894 1.00 43.01 200 LEU A C 1
ATOM 1499 O O . LEU A 1 200 ? -17.129 -6.165 18.430 1.00 40.44 200 LEU A O 1
ATOM 1504 N N . GLY A 1 201 ? -15.634 -5.218 17.041 1.00 37.73 201 GLY A N 1
ATOM 1505 C CA . GLY A 1 201 ? -15.001 -6.484 16.687 1.00 39.05 201 GLY A CA 1
ATOM 1506 C C . GLY A 1 201 ? -15.761 -7.294 15.643 1.00 39.45 201 GLY A C 1
ATOM 1507 O O . GLY A 1 201 ? -15.441 -8.461 15.373 1.00 36.64 201 GLY A O 1
ATOM 1508 N N . VAL A 1 202 ? -16.771 -6.674 15.046 1.00 35.31 202 VAL A N 1
ATOM 1509 C CA . VAL A 1 202 ? -17.584 -7.336 14.040 1.00 36.83 202 VAL A CA 1
ATOM 1510 C C . VAL A 1 202 ? -16.877 -7.359 12.694 1.00 43.48 202 VAL A C 1
ATOM 1511 O O . VAL A 1 202 ? -17.013 -8.315 11.935 1.00 45.15 202 VAL A O 1
ATOM 1515 N N . ALA A 1 203 ? -16.110 -6.306 12.419 1.00 38.74 203 ALA A N 1
ATOM 1516 C CA . ALA A 1 203 ? -15.492 -6.103 11.110 1.00 43.85 203 ALA A CA 1
ATOM 1517 C C . ALA A 1 203 ? -14.643 -7.278 10.652 1.00 50.92 203 ALA A C 1
ATOM 1518 O O . ALA A 1 203 ? -14.788 -7.755 9.524 1.00 55.02 203 ALA A O 1
ATOM 1520 N N . SER A 1 204 ? -13.736 -7.726 11.513 1.00 51.43 204 SER A N 1
ATOM 1521 C CA . SER A 1 204 ? -12.894 -8.871 11.188 1.00 59.19 204 SER A CA 1
ATOM 1522 C C . SER A 1 204 ? -12.999 -9.947 12.257 1.00 61.14 204 SER A C 1
ATOM 1523 O O . SER A 1 204 ? -12.198 -9.992 13.193 1.00 72.19 204 SER A O 1
ATOM 1526 N N . ASN A 1 205 ? -13.982 -10.823 12.105 1.00 48.95 205 ASN A N 1
ATOM 1527 C CA . ASN A 1 205 ? -14.184 -11.900 13.055 1.00 44.21 205 ASN A CA 1
ATOM 1528 C C . ASN A 1 205 ? -13.916 -13.244 12.402 1.00 44.31 205 ASN A C 1
ATOM 1529 O O . ASN A 1 205 ? -14.255 -13.457 11.239 1.00 44.70 205 ASN A O 1
ATOM 1534 N N . ASP A 1 206 ? -13.297 -14.149 13.152 1.00 45.02 206 ASP A N 1
ATOM 1535 C CA . ASP A 1 206 ? -12.954 -15.465 12.633 1.00 47.72 206 ASP A CA 1
ATOM 1536 C C . ASP A 1 206 ? -14.172 -16.376 12.508 1.00 42.84 206 ASP A C 1
ATOM 1537 O O . ASP A 1 206 ? -14.144 -17.354 11.763 1.00 41.87 206 ASP A O 1
ATOM 1542 N N . ASN A 1 207 ? -15.244 -16.043 13.224 1.00 38.42 207 ASN A N 1
ATOM 1543 C CA . ASN A 1 207 ? -16.369 -16.965 13.385 1.00 39.36 207 ASN A CA 1
ATOM 1544 C C . ASN A 1 207 ? -17.573 -16.701 12.484 1.00 35.98 207 ASN A C 1
ATOM 1545 O O . ASN A 1 207 ? -18.524 -17.480 12.471 1.00 36.64 207 ASN A O 1
ATOM 1550 N N . TYR A 1 208 ? -17.532 -15.608 11.735 1.00 30.02 208 TYR A N 1
ATOM 1551 C CA . TYR A 1 208 ? -18.640 -15.251 10.852 1.00 27.84 208 TYR A CA 1
ATOM 1552 C C . TYR A 1 208 ? -18.163 -14.161 9.904 1.00 31.82 208 TYR A C 1
ATOM 1553 O O . TYR A 1 208 ? -17.091 -13.568 10.109 1.00 32.72 208 TYR A O 1
ATOM 1562 N N . LYS A 1 209 ? -18.946 -13.913 8.860 1.00 27.58 209 LYS A N 1
ATOM 1563 C CA . LYS A 1 209 ? -18.686 -12.791 7.966 1.00 28.19 209 LYS A CA 1
ATOM 1564 C C . LYS A 1 209 ? -19.968 -12.008 7.740 1.00 29.05 209 LYS A C 1
ATOM 1565 O O . LYS A 1 209 ? -21.069 -12.565 7.780 1.00 26.93 209 LYS A O 1
ATOM 1571 N N . VAL A 1 210 ? -19.809 -10.706 7.522 1.00 25.56 210 VAL A N 1
ATOM 1572 C CA . VAL A 1 210 ? -20.904 -9.848 7.108 1.00 24.06 210 VAL A CA 1
ATOM 1573 C C . VAL A 1 210 ? -20.798 -9.647 5.602 1.00 26.11 210 VAL A C 1
ATOM 1574 O O . VAL A 1 210 ? -19.727 -9.358 5.078 1.00 29.72 210 VAL A O 1
ATOM 1578 N N . MET A 1 211 ? -21.913 -9.828 4.909 1.00 20.78 211 MET A N 1
ATOM 1579 C CA . MET A 1 211 ? -21.939 -9.791 3.450 1.00 24.69 211 MET A CA 1
ATOM 1580 C C . MET A 1 211 ? -21.667 -8.383 2.895 1.00 28.90 211 MET A C 1
ATOM 1581 O O . MET A 1 211 ? -20.825 -8.200 2.016 1.00 27.02 211 MET A O 1
ATOM 1586 N N . PHE A 1 212 ? -22.382 -7.387 3.406 1.00 26.45 212 PHE A N 1
ATOM 1587 C CA . PHE A 1 212 ? -22.091 -5.996 3.060 1.00 28.32 212 PHE A CA 1
ATOM 1588 C C . PHE A 1 212 ? -22.781 -5.057 4.038 1.00 27.20 212 PHE A C 1
ATOM 1589 O O . PHE A 1 212 ? -23.565 -5.503 4.876 1.00 21.97 212 PHE A O 1
ATOM 1597 N N . TYR A 1 213 ? -22.447 -3.772 3.952 1.00 24.63 213 TYR A N 1
ATOM 1598 C CA . TYR A 1 213 ? -23.061 -2.747 4.786 1.00 25.35 213 TYR A CA 1
ATOM 1599 C C . TYR A 1 213 ? -23.924 -1.859 3.897 1.00 26.86 213 TYR A C 1
ATOM 1600 O O . TYR A 1 213 ? -23.584 -1.619 2.737 1.00 26.48 213 TYR A O 1
ATOM 1609 N N . LEU A 1 214 ? -25.021 -1.353 4.451 1.00 24.60 214 LEU A N 1
ATOM 1610 C CA . LEU A 1 214 ? -25.839 -0.350 3.773 1.00 21.29 214 LEU A CA 1
ATOM 1611 C C . LEU A 1 214 ? -25.987 0.864 4.685 1.00 25.02 214 LEU A C 1
ATOM 1612 O O . LEU A 1 214 ? -26.094 0.727 5.899 1.00 23.70 214 LEU A O 1
ATOM 1617 N N . ASP A 1 215 ? -25.999 2.054 4.100 1.00 25.28 215 ASP A N 1
ATOM 1618 C CA . ASP A 1 215 ? -26.050 3.264 4.908 1.00 21.64 215 ASP A CA 1
ATOM 1619 C C . ASP A 1 215 ? -27.270 4.117 4.590 1.00 22.73 215 ASP A C 1
ATOM 1620 O O . ASP A 1 215 ? -28.203 3.663 3.926 1.00 24.71 215 ASP A O 1
ATOM 1625 N N . SER A 1 216 ? -27.275 5.361 5.064 1.00 23.25 216 SER A N 1
ATOM 1626 C CA . SER A 1 216 ? -28.479 6.160 4.912 1.00 27.46 216 SER A CA 1
ATOM 1627 C C . SER A 1 216 ? -28.733 6.522 3.450 1.00 27.89 216 SER A C 1
ATOM 1628 O O . SER A 1 216 ? -29.859 6.848 3.083 1.00 25.67 216 SER A O 1
ATOM 1631 N N . THR A 1 217 ? -27.704 6.465 2.608 1.00 25.60 217 THR A N 1
ATOM 1632 C CA . THR A 1 217 ? -27.906 6.807 1.197 1.00 26.04 217 THR A CA 1
ATOM 1633 C C . THR A 1 217 ? -28.670 5.727 0.419 1.00 28.53 217 THR A C 1
ATOM 1634 O O . THR A 1 217 ? -29.158 5.982 -0.684 1.00 28.13 217 THR A O 1
ATOM 1638 N N . ALA A 1 218 ? -28.765 4.523 0.980 1.00 26.96 218 ALA A N 1
ATOM 1639 C CA . ALA A 1 218 ? -29.598 3.472 0.382 1.00 28.33 218 ALA A CA 1
ATOM 1640 C C . ALA A 1 218 ? -31.065 3.590 0.809 1.00 26.79 218 ALA A C 1
ATOM 1641 O O . ALA A 1 218 ? -31.952 2.952 0.232 1.00 24.28 218 ALA A O 1
ATOM 1643 N N . MET A 1 219 ? -31.317 4.391 1.834 1.00 26.23 219 MET A N 1
ATOM 1644 C CA . MET A 1 219 ? -32.679 4.572 2.339 1.00 24.02 219 MET A CA 1
ATOM 1645 C C . MET A 1 219 ? -33.513 5.446 1.409 1.00 28.79 219 MET A C 1
ATOM 1646 O O . MET A 1 219 ? -32.973 6.149 0.558 1.00 25.26 219 MET A O 1
ATOM 1651 N N . ILE A 1 220 ? -34.831 5.395 1.561 1.00 26.06 220 ILE A N 1
ATOM 1652 C CA . ILE A 1 220 ? -35.696 6.239 0.752 1.00 27.41 220 ILE A CA 1
ATOM 1653 C C . ILE A 1 220 ? -36.645 7.020 1.636 1.00 28.99 220 ILE A C 1
ATOM 1654 O O . ILE A 1 220 ? -36.914 6.625 2.769 1.00 28.64 220 ILE A O 1
ATOM 1659 N N . SER A 1 221 ? -37.149 8.125 1.098 1.00 27.58 221 SER A N 1
ATOM 1660 C CA . SER A 1 221 ? -38.113 8.972 1.790 1.00 30.47 221 SER A CA 1
ATOM 1661 C C . SER A 1 221 ? -39.465 8.807 1.115 1.00 35.81 221 SER A C 1
ATOM 1662 O O . SER A 1 221 ? -39.603 9.051 -0.085 1.00 38.39 221 SER A O 1
ATOM 1665 N N . VAL A 1 222 ? -40.463 8.389 1.881 1.00 29.05 222 VAL A N 1
ATOM 1666 C CA . VAL A 1 222 ? -41.776 8.143 1.319 1.00 30.82 222 VAL A CA 1
ATOM 1667 C C . VAL A 1 222 ? -42.826 8.861 2.141 1.00 33.39 222 VAL A C 1
ATOM 1668 O O . VAL A 1 222 ? -42.768 8.870 3.372 1.00 34.07 222 VAL A O 1
ATOM 1672 N N . HIS A 1 223 ? -43.768 9.494 1.458 1.00 37.54 223 HIS A N 1
ATOM 1673 C CA . HIS A 1 223 ? -44.879 10.116 2.151 1.00 42.17 223 HIS A CA 1
ATOM 1674 C C . HIS A 1 223 ? -45.845 9.026 2.543 1.00 45.35 223 HIS A C 1
ATOM 1675 O O . HIS A 1 223 ? -46.301 8.257 1.697 1.00 46.31 223 HIS A O 1
ATOM 1682 N N . VAL A 1 224 ? -46.132 8.943 3.833 1.00 47.54 224 VAL A N 1
ATOM 1683 C CA . VAL A 1 224 ? -47.152 8.034 4.323 1.00 52.58 224 VAL A CA 1
ATOM 1684 C C . VAL A 1 224 ? -48.309 8.882 4.838 1.00 58.36 224 VAL A C 1
ATOM 1685 O O . VAL A 1 224 ? -48.152 9.642 5.797 1.00 52.78 224 VAL A O 1
ATOM 1689 N N . PRO A 1 225 ? -49.475 8.772 4.185 1.00 70.26 225 PRO A N 1
ATOM 1690 C CA . PRO A 1 225 ? -50.610 9.630 4.539 1.00 75.00 225 PRO A CA 1
ATOM 1691 C C . PRO A 1 225 ? -50.893 9.534 6.029 1.00 78.39 225 PRO A C 1
ATOM 1692 O O . PRO A 1 225 ? -50.670 8.472 6.609 1.00 78.47 225 PRO A O 1
ATOM 1696 N N . GLU A 1 226 ? -51.352 10.627 6.632 1.00 82.37 226 GLU A N 1
ATOM 1697 C CA . GLU A 1 226 ? -51.650 10.661 8.060 1.00 91.40 226 GLU A CA 1
ATOM 1698 C C . GLU A 1 226 ? -50.382 10.831 8.883 1.00 90.78 226 GLU A C 1
ATOM 1699 O O . GLU A 1 226 ? -50.445 11.085 10.086 1.00 95.30 226 GLU A O 1
ATOM 1705 N N . ARG A 1 227 ? -49.229 10.689 8.239 1.00 82.94 227 ARG A N 1
ATOM 1706 C CA . ARG A 1 227 ? -47.975 10.689 8.976 1.00 73.47 227 ARG A CA 1
ATOM 1707 C C . ARG A 1 227 ? -46.900 11.637 8.434 1.00 66.37 227 ARG A C 1
ATOM 1708 O O . ARG A 1 227 ? -45.998 12.039 9.169 1.00 69.38 227 ARG A O 1
ATOM 1716 N N . GLY A 1 228 ? -46.997 11.999 7.159 1.00 54.69 228 GLY A N 1
ATOM 1717 C CA . GLY A 1 228 ? -45.989 12.837 6.535 1.00 48.62 228 GLY A CA 1
ATOM 1718 C C . GLY A 1 228 ? -44.859 11.995 5.965 1.00 42.98 228 GLY A C 1
ATOM 1719 O O . GLY A 1 228 ? -44.985 10.775 5.858 1.00 41.14 228 GLY A O 1
ATOM 1720 N N . VAL A 1 229 ? -43.750 12.637 5.608 1.00 39.74 229 VAL A N 1
ATOM 1721 C CA . VAL A 1 229 ? -42.637 11.928 4.981 1.00 33.07 229 VAL A CA 1
ATOM 1722 C C . VAL A 1 229 ? -41.779 11.205 6.013 1.00 33.40 229 VAL A C 1
ATOM 1723 O O . VAL A 1 229 ? -41.351 11.797 7.009 1.00 34.09 229 VAL A O 1
ATOM 1727 N N . VAL A 1 230 ? -41.525 9.926 5.760 1.00 32.31 230 VAL A N 1
ATOM 1728 C CA . VAL A 1 230 ? -40.692 9.121 6.643 1.00 31.29 230 VAL A CA 1
ATOM 1729 C C . VAL A 1 230 ? -39.546 8.506 5.855 1.00 25.97 230 VAL A C 1
ATOM 1730 O O . VAL A 1 230 ? -39.679 8.226 4.667 1.00 31.60 230 VAL A O 1
ATOM 1734 N N . ASP A 1 231 ? -38.410 8.320 6.514 1.00 23.52 231 ASP A N 1
ATOM 1735 C CA . ASP A 1 231 ? -37.280 7.660 5.883 1.00 25.44 231 ASP A CA 1
ATOM 1736 C C . ASP A 1 231 ? -37.310 6.197 6.326 1.00 28.05 231 ASP A C 1
ATOM 1737 O O . ASP A 1 231 ? -37.469 5.909 7.508 1.00 28.25 231 ASP A O 1
ATOM 1742 N N . VAL A 1 232 ? -37.188 5.282 5.373 1.00 24.27 232 VAL A N 1
ATOM 1743 C CA . VAL A 1 232 ? -37.282 3.855 5.682 1.00 22.53 232 VAL A CA 1
ATOM 1744 C C . VAL A 1 232 ? -36.092 3.098 5.099 1.00 26.63 232 VAL A C 1
ATOM 1745 O O . VAL A 1 232 ? -35.357 3.635 4.259 1.00 24.10 232 VAL A O 1
ATOM 1749 N N . LYS A 1 233 ? -35.893 1.864 5.567 1.00 22.92 233 LYS A N 1
ATOM 1750 C CA . LYS A 1 233 ? -34.865 0.991 5.009 1.00 22.87 233 LYS A CA 1
ATOM 1751 C C . LYS A 1 233 ? -35.565 -0.060 4.156 1.00 23.41 233 LYS A C 1
ATOM 1752 O O . LYS A 1 233 ? -36.058 -1.055 4.672 1.00 22.52 233 LYS A O 1
ATOM 1758 N N . PRO A 1 234 ? -35.627 0.175 2.843 1.00 20.09 234 PRO A N 1
ATOM 1759 C CA . PRO A 1 234 ? -36.410 -0.684 1.959 1.00 22.07 234 PRO A CA 1
ATOM 1760 C C . PRO A 1 234 ? -35.669 -1.981 1.621 1.00 22.19 234 PRO A C 1
ATOM 1761 O O . PRO A 1 234 ? -34.711 -1.975 0.848 1.00 21.97 234 PRO A O 1
ATOM 1765 N N . LEU A 1 235 ? -36.116 -3.089 2.199 1.00 22.39 235 LEU A N 1
ATOM 1766 C CA . LEU A 1 235 ? -35.511 -4.385 1.880 1.00 24.43 235 LEU A CA 1
ATOM 1767 C C . LEU A 1 235 ? -35.601 -4.696 0.382 1.00 19.60 235 LEU A C 1
ATOM 1768 O O . LEU A 1 235 ? -34.837 -5.508 -0.136 1.00 21.62 235 LEU A O 1
ATOM 1773 N N . GLY A 1 236 ? -36.537 -4.050 -0.306 1.00 21.39 236 GLY A N 1
ATOM 1774 C CA . GLY A 1 236 ? -36.695 -4.230 -1.739 1.00 24.27 236 GLY A CA 1
ATOM 1775 C C . GLY A 1 236 ? -35.418 -3.921 -2.516 1.00 23.42 236 GLY A C 1
ATOM 1776 O O . GLY A 1 236 ? -35.181 -4.475 -3.591 1.00 25.19 236 GLY A O 1
ATOM 1777 N N . VAL A 1 237 ? -34.597 -3.022 -1.984 1.00 21.99 237 VAL A N 1
ATOM 1778 C CA . VAL A 1 237 ? -33.325 -2.713 -2.635 1.00 24.39 237 VAL A CA 1
ATOM 1779 C C . VAL A 1 237 ? -32.432 -3.949 -2.667 1.00 26.13 237 VAL A C 1
ATOM 1780 O O . VAL A 1 237 ? -31.858 -4.277 -3.706 1.00 24.13 237 VAL A O 1
ATOM 1784 N N . ILE A 1 238 ? -32.335 -4.644 -1.538 1.00 23.16 238 ILE A N 1
ATOM 1785 C CA . ILE A 1 238 ? -31.555 -5.884 -1.486 1.00 23.72 238 ILE A CA 1
ATOM 1786 C C . ILE A 1 238 ? -32.198 -6.962 -2.363 1.00 23.22 238 ILE A C 1
ATOM 1787 O O . ILE A 1 238 ? -31.517 -7.616 -3.156 1.00 25.96 238 ILE A O 1
ATOM 1792 N N . TRP A 1 239 ? -33.515 -7.128 -2.231 1.00 21.68 239 TRP A N 1
ATOM 1793 C CA . TRP A 1 239 ? -34.245 -8.165 -2.958 1.00 25.88 239 TRP A CA 1
ATOM 1794 C C . TRP A 1 239 ? -34.162 -8.010 -4.474 1.00 26.56 239 TRP A C 1
ATOM 1795 O O . TRP A 1 239 ? -34.244 -8.988 -5.205 1.00 27.35 239 TRP A O 1
ATOM 1806 N N . ALA A 1 240 ? -34.021 -6.777 -4.944 1.00 25.08 240 ALA A N 1
ATOM 1807 C CA . ALA A 1 240 ? -33.906 -6.524 -6.374 1.00 30.42 240 ALA A CA 1
ATOM 1808 C C . ALA A 1 240 ? -32.513 -6.897 -6.889 1.00 32.54 240 ALA A C 1
ATOM 1809 O O . ALA A 1 240 ? -32.354 -7.289 -8.037 1.00 33.22 240 ALA A O 1
ATOM 1811 N N . LEU A 1 241 ? -31.508 -6.762 -6.029 1.00 31.58 241 LEU A N 1
ATOM 1812 C CA . LEU A 1 241 ? -30.114 -6.954 -6.425 1.00 30.16 241 LEU A CA 1
ATOM 1813 C C . LEU A 1 241 ? -29.622 -8.363 -6.112 1.00 36.24 241 LEU A C 1
ATOM 1814 O O . LEU A 1 241 ? -28.752 -8.895 -6.800 1.00 36.52 241 LEU A O 1
ATOM 1819 N N . TYR A 1 242 ? -30.194 -8.963 -5.074 1.00 29.33 242 TYR A N 1
ATOM 1820 C CA . TYR A 1 242 ? -29.835 -10.317 -4.671 1.00 29.47 242 TYR A CA 1
ATOM 1821 C C . TYR A 1 242 ? -31.086 -11.182 -4.664 1.00 30.58 242 TYR A C 1
ATOM 1822 O O . TYR A 1 242 ? -31.760 -11.306 -3.640 1.00 27.1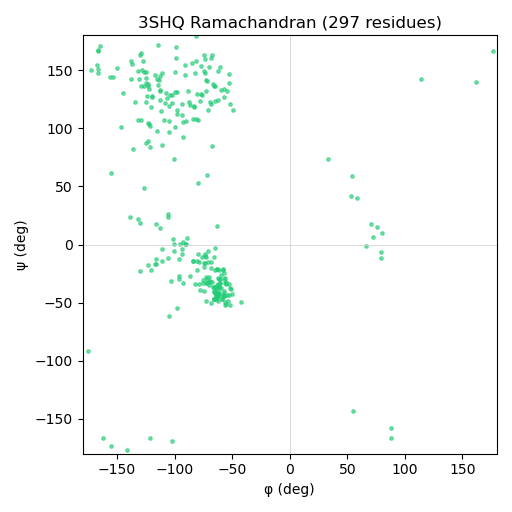6 242 TYR A O 1
ATOM 1831 N N . LYS A 1 243 ? -31.387 -11.792 -5.808 1.00 28.31 243 LYS A N 1
ATOM 1832 C CA . LYS A 1 243 ? -32.667 -12.465 -5.997 1.00 30.42 243 LYS A CA 1
ATOM 1833 C C . LYS A 1 243 ? -32.822 -13.786 -5.249 1.00 31.67 243 LYS A C 1
ATOM 1834 O O . LYS A 1 243 ? -33.916 -14.348 -5.206 1.00 31.91 243 LYS A O 1
ATOM 1840 N N . GLN A 1 244 ? -31.746 -14.276 -4.647 1.00 27.64 244 GLN A N 1
ATOM 1841 C CA . GLN A 1 244 ? -31.863 -15.474 -3.825 1.00 32.83 244 GLN A CA 1
ATOM 1842 C C . GLN A 1 244 ? -32.561 -15.183 -2.495 1.00 28.50 244 GLN A C 1
ATOM 1843 O O . GLN A 1 244 ? -32.901 -16.106 -1.753 1.00 29.02 244 GLN A O 1
ATOM 1849 N N . TYR A 1 245 ? -32.778 -13.904 -2.188 1.00 25.30 245 TYR A N 1
ATOM 1850 C CA . TYR A 1 245 ? -33.520 -13.545 -0.976 1.00 19.71 245 TYR A CA 1
ATOM 1851 C C . TYR A 1 245 ? -34.810 -12.810 -1.324 1.00 24.74 245 TYR A C 1
ATOM 1852 O O . TYR A 1 245 ? -34.855 -12.024 -2.272 1.00 27.21 245 TYR A O 1
ATOM 1861 N N . ASN A 1 246 ? -35.839 -13.042 -0.519 1.00 23.76 246 ASN A N 1
ATOM 1862 C CA . ASN A 1 246 ? -37.112 -12.344 -0.666 1.00 21.62 246 ASN A CA 1
ATOM 1863 C C . ASN A 1 246 ? -37.802 -12.346 0.691 1.00 23.07 246 ASN A C 1
ATOM 1864 O O . ASN A 1 246 ? -37.198 -12.751 1.686 1.00 19.34 246 ASN A O 1
ATOM 1869 N N . SER A 1 247 ? -39.046 -11.880 0.759 1.00 23.56 247 SER A N 1
ATOM 1870 C CA . SER A 1 247 ? -39.690 -11.781 2.069 1.00 22.86 247 SER A CA 1
ATOM 1871 C C . SER A 1 247 ? -39.870 -13.153 2.739 1.00 22.37 247 SER A C 1
ATOM 1872 O O . SER A 1 247 ? -40.017 -13.236 3.956 1.00 25.12 247 SER A O 1
ATOM 1875 N N . SER A 1 248 ? -39.851 -14.230 1.960 1.00 22.17 248 SER A N 1
ATOM 1876 C CA . SER A 1 248 ? -40.097 -15.544 2.545 1.00 21.39 248 SER A CA 1
ATOM 1877 C C . SER A 1 248 ? -38.915 -16.065 3.350 1.00 20.48 248 SER A C 1
ATOM 1878 O O . SER A 1 248 ? -39.060 -17.030 4.120 1.00 23.01 248 SER A O 1
ATOM 1881 N N . ASN A 1 249 ? -37.744 -15.465 3.153 1.00 19.03 249 ASN A N 1
ATOM 1882 C CA . ASN A 1 249 ? -36.545 -15.945 3.833 1.00 20.21 249 ASN A CA 1
ATOM 1883 C C . ASN A 1 249 ? -35.641 -14.823 4.353 1.00 22.49 249 ASN A C 1
ATOM 1884 O O . ASN A 1 249 ? -34.446 -15.025 4.547 1.00 20.50 249 ASN A O 1
ATOM 1889 N N . THR A 1 250 ? -36.225 -13.647 4.571 1.00 21.46 250 THR A N 1
ATOM 1890 C CA . THR A 1 250 ? -35.488 -12.489 5.073 1.00 20.56 250 THR A CA 1
ATOM 1891 C C . THR A 1 250 ? -36.139 -11.993 6.354 1.00 21.59 250 THR A C 1
ATOM 1892 O O . THR A 1 250 ? -37.368 -11.914 6.444 1.00 20.95 250 THR A O 1
ATOM 1896 N N . ILE A 1 251 ? -35.322 -11.635 7.339 1.00 18.75 251 ILE A N 1
ATOM 1897 C CA . ILE A 1 251 ? -35.832 -10.994 8.556 1.00 16.61 251 ILE A CA 1
ATOM 1898 C C . ILE A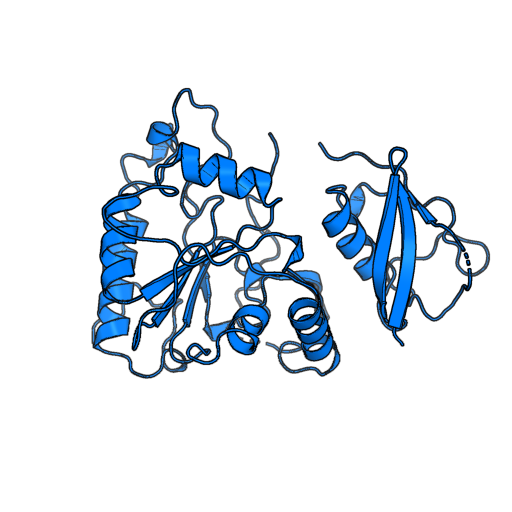 1 251 ? -34.895 -9.859 8.941 1.00 19.16 251 ILE A C 1
ATOM 1899 O O . ILE A 1 251 ? -33.689 -9.972 8.759 1.00 18.63 251 ILE A O 1
ATOM 1904 N N . MET A 1 252 ? -35.447 -8.747 9.429 1.00 19.17 252 MET A N 1
ATOM 1905 C CA . MET A 1 252 ? -34.607 -7.616 9.837 1.00 17.85 252 MET A CA 1
ATOM 1906 C C . MET A 1 252 ? -34.869 -7.240 11.293 1.00 19.28 252 MET A C 1
ATOM 1907 O O . MET A 1 252 ? -36.024 -7.190 11.722 1.00 21.74 252 MET A O 1
ATOM 1912 N N . PHE A 1 253 ? -33.805 -6.978 12.047 1.00 18.18 253 PHE A N 1
ATOM 1913 C CA . PHE A 1 253 ? -33.924 -6.531 13.433 1.00 18.20 253 PHE A CA 1
ATOM 1914 C C . PHE A 1 253 ? -33.632 -5.035 13.460 1.00 23.49 253 PHE A C 1
ATOM 1915 O O . PHE A 1 253 ? -32.596 -4.601 12.944 1.00 18.79 253 PHE A O 1
ATOM 1923 N N . ASP A 1 254 ? -34.520 -4.251 14.062 1.00 20.58 254 ASP A N 1
ATOM 1924 C CA . ASP A 1 254 ? -34.280 -2.809 14.198 1.00 22.09 254 ASP A CA 1
ATOM 1925 C C . ASP A 1 254 ? -35.057 -2.357 15.427 1.00 20.50 254 ASP A C 1
ATOM 1926 O O . ASP A 1 254 ? -36.135 -2.885 15.703 1.00 22.29 254 ASP A O 1
ATOM 1931 N N . ASP A 1 255 ? -34.523 -1.414 16.200 1.00 20.61 255 ASP A N 1
ATOM 1932 C CA . ASP A 1 255 ? -35.277 -0.935 17.365 1.00 21.29 255 ASP A CA 1
ATOM 1933 C C . ASP A 1 255 ? -36.328 0.088 16.947 1.00 26.66 255 ASP A C 1
ATOM 1934 O O . ASP A 1 255 ? -37.240 0.424 17.719 1.00 24.19 255 ASP A O 1
ATOM 1939 N N . ILE A 1 256 ? -36.206 0.592 15.725 1.00 21.21 256 ILE A N 1
ATOM 1940 C CA . ILE A 1 256 ? -37.140 1.617 15.265 1.00 23.11 256 ILE A CA 1
ATOM 1941 C C . ILE A 1 256 ? -38.064 1.024 14.210 1.00 22.17 256 ILE A C 1
ATOM 1942 O O . ILE A 1 256 ? -37.644 0.798 13.085 1.00 21.10 256 ILE A O 1
ATOM 1947 N N . ARG A 1 257 ? -39.328 0.792 14.571 1.00 20.50 257 ARG A N 1
ATOM 1948 C CA . ARG A 1 257 ? -40.267 0.085 13.691 1.00 22.92 257 ARG A CA 1
ATOM 1949 C C . ARG A 1 257 ? -40.492 0.798 12.352 1.00 26.56 257 ARG A C 1
ATOM 1950 O O . ARG A 1 257 ? -40.705 0.154 11.312 1.00 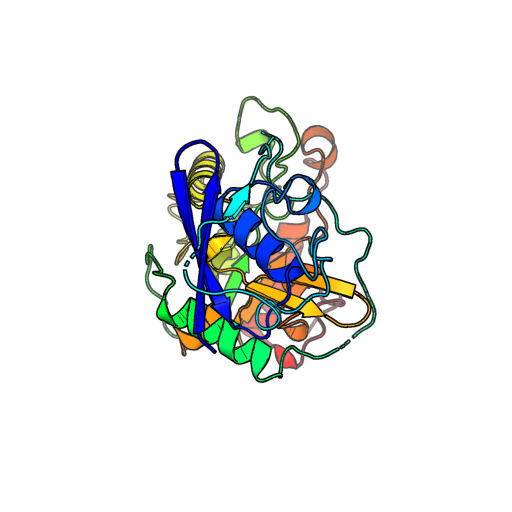23.57 257 ARG A O 1
ATOM 1958 N N . ARG A 1 258 ? -40.433 2.126 12.379 1.00 23.79 258 ARG A N 1
ATOM 1959 C CA . ARG A 1 258 ? -40.611 2.918 11.171 1.00 29.31 258 ARG A CA 1
ATOM 1960 C C . ARG A 1 258 ? -39.685 2.462 10.036 1.00 23.37 258 ARG A C 1
ATOM 1961 O O . ARG A 1 258 ? -40.046 2.527 8.863 1.00 26.65 258 ARG A O 1
ATOM 1969 N N . ASN A 1 259 ? -38.495 2.004 10.387 1.00 21.54 259 ASN A N 1
ATOM 1970 C CA . ASN A 1 259 ? -37.540 1.580 9.366 1.00 25.41 259 ASN A CA 1
ATOM 1971 C C . ASN A 1 259 ? -38.066 0.484 8.429 1.00 25.66 259 ASN A C 1
ATOM 1972 O O . ASN A 1 259 ? -37.663 0.417 7.268 1.00 27.04 259 ASN A O 1
ATOM 1977 N N . PHE A 1 260 ? -38.968 -0.365 8.909 1.00 23.35 260 PHE A N 1
ATOM 1978 C CA . PHE A 1 260 ? -39.542 -1.374 7.997 1.00 28.89 260 PHE A CA 1
ATOM 1979 C C . PHE A 1 260 ? -40.972 -1.134 7.527 1.00 27.39 260 PHE A C 1
ATOM 1980 O O . PHE A 1 260 ? -41.686 -2.064 7.139 1.00 23.70 260 PHE A O 1
ATOM 1988 N N . LEU A 1 261 ? -41.363 0.136 7.504 1.00 23.10 261 LEU A N 1
ATOM 1989 C CA . LEU A 1 261 ? -42.716 0.505 7.126 1.00 26.81 261 LEU A CA 1
ATOM 1990 C C . LEU A 1 261 ? -43.050 0.048 5.708 1.00 26.66 261 LEU A C 1
ATOM 1991 O O . LEU A 1 261 ? -44.211 -0.178 5.382 1.00 26.88 261 LEU A O 1
ATOM 1996 N N . MET A 1 262 ? -42.040 -0.105 4.858 1.00 22.96 262 MET A N 1
ATOM 1997 C CA . MET A 1 262 ? -42.306 -0.570 3.495 1.00 25.54 262 MET A CA 1
ATOM 1998 C C . MET A 1 262 ? -42.184 -2.089 3.348 1.00 29.44 262 MET A C 1
ATOM 1999 O O . MET A 1 262 ? -42.350 -2.634 2.252 1.00 32.34 262 MET A O 1
ATOM 2004 N N . ASN A 1 263 ? -41.911 -2.771 4.454 1.00 25.59 263 ASN A N 1
ATOM 2005 C CA . ASN A 1 263 ? -41.919 -4.232 4.461 1.00 21.84 263 ASN A CA 1
ATOM 2006 C C . ASN A 1 263 ? -42.196 -4.747 5.871 1.00 20.56 263 ASN A C 1
ATOM 2007 O O . ASN A 1 263 ? -41.356 -5.442 6.464 1.00 22.37 263 ASN A O 1
ATOM 2012 N N . PRO A 1 264 ? -43.378 -4.400 6.414 1.00 24.69 264 PRO A N 1
ATOM 2013 C CA . PRO A 1 264 ? -43.711 -4.581 7.832 1.00 25.81 264 PRO A CA 1
ATOM 2014 C C . PRO A 1 264 ? -43.667 -6.040 8.285 1.00 25.34 264 PRO A C 1
ATOM 2015 O O . PRO A 1 264 ? -43.292 -6.302 9.430 1.00 28.48 264 PRO A O 1
ATOM 2019 N N . LYS A 1 265 ? -44.011 -6.971 7.403 1.00 21.70 265 LYS A N 1
ATOM 2020 C CA . LYS A 1 265 ? -44.008 -8.387 7.782 1.00 25.77 265 LYS A CA 1
ATOM 2021 C C . LYS A 1 265 ? -42.599 -8.945 7.970 1.00 28.11 265 LYS A C 1
ATOM 2022 O O . LYS A 1 265 ? -42.433 -10.022 8.537 1.00 23.67 265 LYS A O 1
ATOM 2028 N N . SER A 1 266 ? -41.589 -8.227 7.485 1.00 23.72 266 SER A N 1
ATOM 2029 C CA . SER A 1 266 ? -40.230 -8.758 7.486 1.00 21.96 266 SER A CA 1
ATOM 2030 C C . SER A 1 266 ? -39.371 -8.197 8.616 1.00 24.31 266 SER A C 1
ATOM 2031 O O . SER A 1 266 ? -38.178 -8.483 8.693 1.00 21.11 266 SER A O 1
ATOM 2034 N N . GLY A 1 267 ? -39.976 -7.398 9.487 1.00 19.91 267 GLY A N 1
ATOM 2035 C CA . GLY A 1 267 ? -39.221 -6.721 10.532 1.00 19.92 267 GLY A CA 1
ATOM 2036 C C . GLY A 1 267 ? -39.579 -7.226 11.914 1.00 20.20 267 GLY A C 1
ATOM 2037 O O . GLY A 1 267 ? -40.731 -7.587 12.173 1.00 23.18 267 GLY A O 1
ATOM 2038 N N . LEU A 1 268 ? -38.587 -7.272 12.794 1.00 19.96 268 LEU A N 1
ATOM 2039 C CA . LEU A 1 268 ? -38.817 -7.633 14.182 1.00 22.76 268 LEU A CA 1
ATOM 2040 C C . LEU A 1 268 ? -38.257 -6.484 14.988 1.00 24.40 268 LEU A C 1
ATOM 2041 O O . LEU A 1 268 ? -37.088 -6.120 14.835 1.00 21.46 268 LEU A O 1
ATOM 2046 N N . LYS A 1 269 ? -39.110 -5.885 15.810 1.00 21.63 269 LYS A N 1
ATOM 2047 C CA . LYS A 1 269 ? -38.728 -4.705 16.572 1.00 22.52 269 LYS A CA 1
ATOM 2048 C C . LYS A 1 269 ? -38.024 -5.140 17.844 1.00 24.64 269 LYS A C 1
ATOM 2049 O O . LYS A 1 269 ? -38.648 -5.681 18.756 1.00 25.28 269 LYS A O 1
ATOM 2055 N N . ILE A 1 270 ? -36.713 -4.933 17.890 1.00 22.78 270 ILE A N 1
ATOM 2056 C CA . ILE A 1 270 ? -35.924 -5.400 19.016 1.00 23.37 270 ILE A CA 1
ATOM 2057 C C . ILE A 1 270 ? -36.025 -4.397 20.157 1.00 28.32 270 ILE A C 1
ATOM 2058 O O . ILE A 1 270 ? -36.176 -3.201 19.921 1.00 24.81 270 ILE A O 1
ATOM 2063 N N . ARG A 1 271 ? -35.964 -4.877 21.395 1.00 25.58 271 ARG A N 1
ATOM 2064 C CA . ARG A 1 271 ? -35.896 -3.956 22.526 1.00 30.90 271 ARG A CA 1
ATOM 2065 C C . ARG A 1 271 ? -34.571 -3.204 22.440 1.00 28.44 271 ARG A C 1
ATOM 2066 O O . ARG A 1 271 ? -33.541 -3.809 22.168 1.00 26.86 271 ARG A O 1
ATOM 2074 N N . PRO A 1 272 ? -34.590 -1.881 22.664 1.00 25.26 272 PRO A N 1
ATOM 2075 C CA . PRO A 1 272 ? -33.343 -1.114 22.526 1.00 25.45 272 PRO A CA 1
ATOM 2076 C C . PRO A 1 272 ? -32.370 -1.390 23.665 1.00 24.14 272 PRO A C 1
ATOM 2077 O O . PRO A 1 272 ? -32.796 -1.521 24.810 1.00 25.80 272 PRO A O 1
ATOM 2081 N N . PHE A 1 273 ? -31.082 -1.475 23.352 1.00 25.20 273 PHE A N 1
ATOM 2082 C CA . PHE A 1 273 ? -30.060 -1.652 24.381 1.00 23.46 273 PHE A CA 1
ATOM 2083 C C . PHE A 1 273 ? -29.509 -0.306 24.842 1.00 28.04 273 PHE A C 1
ATOM 2084 O O . PHE A 1 273 ? -28.552 0.214 24.255 1.00 29.76 273 PHE A O 1
ATOM 2092 N N . ARG A 1 274 ? -30.110 0.241 25.899 1.00 26.89 274 ARG A N 1
ATOM 2093 C CA . ARG A 1 274 ? -29.726 1.549 26.440 1.00 30.80 274 ARG A CA 1
ATOM 2094 C C . ARG A 1 274 ? -28.820 1.440 27.645 1.00 34.89 274 ARG A C 1
ATOM 2095 O O . ARG A 1 274 ? -28.812 0.420 28.333 1.00 32.35 274 ARG A O 1
ATOM 2103 N N . GLN A 1 275 ? -28.117 2.536 27.929 1.00 35.62 275 GLN A N 1
ATOM 2104 C CA . GLN A 1 275 ? -27.240 2.644 29.093 1.00 39.94 275 GLN A CA 1
ATOM 2105 C C . GLN A 1 275 ? -26.587 1.312 29.453 1.00 37.83 275 GLN A C 1
ATOM 2106 O O . GLN A 1 275 ? -26.947 0.660 30.439 1.00 36.78 275 GLN A O 1
ATOM 2112 N N . ALA A 1 276 ? -25.616 0.920 28.638 1.00 36.86 276 ALA A N 1
ATOM 2113 C CA . ALA A 1 276 ? -24.934 -0.357 28.808 1.00 36.61 276 ALA A CA 1
ATOM 2114 C C . ALA A 1 276 ? -24.422 -0.559 30.229 1.00 38.86 276 ALA A C 1
ATOM 2115 O O . ALA A 1 276 ? -24.479 -1.665 30.757 1.00 39.88 276 ALA A O 1
ATOM 2117 N N . HIS A 1 277 ? -23.928 0.504 30.858 1.00 39.69 277 HIS A N 1
ATOM 2118 C CA . HIS A 1 277 ? -23.319 0.352 32.176 1.00 46.65 277 HIS A CA 1
ATOM 2119 C C . HIS A 1 277 ? -24.297 -0.186 33.217 1.00 45.95 277 HIS A C 1
ATOM 2120 O O . HIS A 1 277 ? -23.894 -0.876 34.152 1.00 50.38 277 HIS A O 1
ATOM 2127 N N . LEU A 1 278 ? -25.582 0.117 33.046 1.00 41.05 278 LEU A N 1
ATOM 2128 C CA . LEU A 1 278 ? -26.598 -0.339 33.992 1.00 39.80 278 LEU A CA 1
ATOM 2129 C C . LEU A 1 278 ? -27.308 -1.621 33.548 1.00 42.41 278 LEU A C 1
ATOM 2130 O O . LEU A 1 278 ? -27.791 -2.386 34.382 1.00 44.49 278 LEU A O 1
ATOM 2135 N N . ASN A 1 279 ? -27.370 -1.854 32.238 1.00 37.19 279 ASN A N 1
ATOM 2136 C CA . ASN A 1 279 ? -28.169 -2.959 31.694 1.00 40.67 279 ASN A CA 1
ATOM 2137 C C . ASN A 1 279 ? -27.369 -4.111 31.094 1.00 41.03 279 ASN A C 1
ATOM 2138 O O . ASN A 1 279 ? -27.941 -5.118 30.668 1.00 39.21 279 ASN A O 1
ATOM 2143 N N . ARG A 1 280 ? -26.053 -3.949 31.051 1.00 34.95 280 ARG A N 1
ATOM 2144 C CA . ARG A 1 280 ? -25.167 -4.946 30.460 1.00 43.94 280 ARG A CA 1
ATOM 2145 C C . ARG A 1 280 ? -25.250 -6.266 31.219 1.00 46.17 280 ARG A C 1
ATOM 2146 O O . ARG A 1 280 ? -25.048 -7.341 30.648 1.00 42.35 280 ARG A O 1
ATOM 2154 N N . GLY A 1 281 ? -25.554 -6.181 32.511 1.00 44.37 281 GLY A N 1
ATOM 2155 C CA . GLY A 1 281 ? -25.615 -7.363 33.351 1.00 49.18 281 GLY A CA 1
ATOM 2156 C C . GLY A 1 281 ? -26.894 -8.167 33.202 1.00 48.52 281 GLY A C 1
ATOM 2157 O O . GLY A 1 281 ? -26.958 -9.323 33.626 1.00 47.12 281 GLY A O 1
ATOM 2158 N N . THR A 1 282 ? -27.912 -7.566 32.592 1.00 43.08 282 THR A N 1
ATOM 2159 C CA . THR A 1 282 ? -29.229 -8.194 32.534 1.00 43.96 282 THR A CA 1
ATOM 2160 C C . THR A 1 282 ? -29.761 -8.447 31.117 1.00 40.57 282 THR A C 1
ATOM 2161 O O . THR A 1 282 ? -30.627 -9.300 30.925 1.00 41.36 282 THR A O 1
ATOM 2165 N N . ASP A 1 283 ? -29.251 -7.719 30.130 1.00 37.25 283 ASP A N 1
ATOM 2166 C CA . ASP A 1 283 ? -29.743 -7.868 28.758 1.00 36.62 283 ASP A CA 1
ATOM 2167 C C . ASP A 1 283 ? -29.350 -9.218 28.149 1.00 37.68 283 ASP A C 1
ATOM 2168 O O . ASP A 1 283 ? -28.166 -9.554 28.076 1.00 35.42 283 ASP A O 1
ATOM 2173 N N . THR A 1 284 ? -30.344 -9.994 27.719 1.00 34.89 284 THR A N 1
ATOM 2174 C CA . THR A 1 284 ? -30.072 -11.255 27.028 1.00 33.34 284 THR A CA 1
ATOM 2175 C C . THR A 1 284 ? -30.885 -11.380 25.745 1.00 30.93 284 THR A C 1
ATOM 2176 O O . THR A 1 284 ? -31.097 -12.481 25.251 1.00 32.54 284 THR A O 1
ATOM 2180 N N . GLU A 1 285 ? -31.336 -10.253 25.202 1.00 31.73 285 GLU A N 1
ATOM 2181 C CA . GLU A 1 285 ? -32.175 -10.295 24.012 1.00 32.34 285 GLU A CA 1
ATOM 2182 C C . GLU A 1 285 ? -31.512 -11.019 22.842 1.00 31.61 285 GLU A C 1
ATOM 2183 O O . GLU A 1 285 ? -32.177 -11.772 22.128 1.00 26.53 285 GLU A O 1
ATOM 2189 N N . LEU A 1 286 ? -30.210 -10.803 22.642 1.00 27.18 286 LEU A N 1
ATOM 2190 C CA . LEU A 1 286 ? -29.527 -11.456 21.525 1.00 28.89 286 LEU A CA 1
ATOM 2191 C C . LEU A 1 286 ? -29.426 -12.967 21.711 1.00 27.19 286 LEU A C 1
ATOM 2192 O O . LEU A 1 286 ? -29.459 -13.725 20.740 1.00 26.37 286 LEU A O 1
ATOM 2197 N N . LEU A 1 287 ? -29.308 -13.414 22.955 1.00 28.01 287 LEU A N 1
ATOM 2198 C CA . LEU A 1 287 ? -29.310 -14.850 23.217 1.00 29.36 287 LEU A CA 1
ATOM 2199 C C . LEU A 1 287 ? -30.682 -15.421 22.854 1.00 27.06 287 LEU A C 1
ATOM 2200 O O . LEU A 1 287 ? -30.793 -16.437 22.167 1.00 28.03 287 LEU A O 1
ATOM 2205 N N . LYS A 1 288 ? -31.733 -14.750 23.305 1.00 29.08 288 LYS A N 1
ATOM 2206 C CA . LYS A 1 288 ? -33.089 -15.206 23.013 1.00 29.10 288 LYS A CA 1
ATOM 2207 C C . LYS A 1 288 ? -33.368 -15.174 21.515 1.00 24.90 288 LYS A C 1
ATOM 2208 O O . LYS A 1 288 ? -33.953 -16.108 20.956 1.00 25.24 288 LYS A O 1
ATOM 2214 N N . LEU A 1 289 ? -32.942 -14.102 20.862 1.00 24.20 289 LEU A N 1
ATOM 2215 C CA . LEU A 1 289 ? -33.173 -13.979 19.432 1.00 23.18 289 LEU A CA 1
ATOM 2216 C C . LEU A 1 289 ? -32.333 -14.956 18.611 1.00 22.60 289 LEU A C 1
ATOM 2217 O O . LEU A 1 289 ? -32.744 -15.344 17.531 1.00 22.72 289 LEU A O 1
ATOM 2222 N N . SER A 1 290 ? -31.167 -15.373 19.105 1.00 22.31 290 SER A N 1
ATOM 2223 C CA . SER A 1 290 ? -30.434 -16.401 18.368 1.00 24.10 290 SER A CA 1
ATOM 2224 C C . SER A 1 290 ? -31.259 -17.696 18.329 1.00 24.38 290 SER A C 1
ATOM 2225 O O . SER A 1 290 ? -31.289 -18.400 17.311 1.00 23.74 290 SER A O 1
ATOM 2228 N N . ASP A 1 291 ? -31.946 -18.000 19.429 1.00 24.21 291 ASP A N 1
ATOM 2229 C CA . ASP A 1 291 ? -32.804 -19.188 19.468 1.00 23.60 291 ASP A CA 1
ATOM 2230 C C . ASP A 1 291 ? -33.934 -19.035 18.465 1.00 21.67 291 ASP A C 1
ATOM 2231 O O . ASP A 1 291 ? -34.241 -19.957 17.722 1.00 25.41 291 ASP A O 1
ATOM 2236 N N . TYR A 1 292 ? -34.564 -17.862 18.462 1.00 23.89 292 TYR A N 1
ATOM 2237 C CA . TYR A 1 292 ? -35.648 -17.591 17.517 1.00 22.04 292 TYR A CA 1
ATOM 2238 C C . TYR A 1 292 ? -35.193 -17.790 16.067 1.00 24.10 292 TYR A C 1
ATOM 2239 O O . TYR A 1 292 ? -35.856 -18.476 15.287 1.00 22.61 292 TYR A O 1
ATOM 2248 N N . LEU A 1 293 ? -34.054 -17.197 15.711 1.00 23.48 293 LEU A N 1
ATOM 2249 C CA . LEU A 1 293 ? -33.540 -17.294 14.347 1.00 20.09 293 LEU A CA 1
ATOM 2250 C C . LEU A 1 293 ? -33.243 -18.738 13.962 1.00 20.93 293 LEU A C 1
ATOM 2251 O O . LEU A 1 293 ? -33.498 -19.160 12.838 1.00 19.47 293 LEU A O 1
ATOM 2256 N N . ARG A 1 294 ? -32.674 -19.490 14.891 1.00 20.58 294 ARG A N 1
ATOM 2257 C CA . ARG A 1 294 ? -32.385 -20.884 14.600 1.00 19.83 294 ARG A CA 1
ATOM 2258 C C . ARG A 1 294 ? -33.687 -21.649 14.369 1.00 18.79 294 ARG A C 1
ATOM 2259 O O . ARG A 1 294 ? -33.801 -22.428 13.427 1.00 22.08 294 ARG A O 1
ATOM 2267 N N . LYS A 1 295 ? -34.678 -21.414 15.223 1.00 20.25 295 LYS A N 1
ATOM 2268 C CA . LYS A 1 295 ? -35.947 -22.149 15.116 1.00 25.55 295 LYS A CA 1
ATOM 2269 C C . LYS A 1 295 ? -36.686 -21.858 13.805 1.00 25.36 295 LYS A C 1
ATOM 2270 O O . LYS A 1 295 ? -37.143 -22.785 13.124 1.00 23.59 295 LYS A O 1
ATOM 2276 N N . ILE A 1 296 ? -36.800 -20.588 13.426 1.00 24.87 296 ILE A N 1
ATOM 2277 C CA . ILE A 1 296 ? -37.505 -20.289 12.182 1.00 20.66 296 ILE A CA 1
ATOM 2278 C C . ILE A 1 296 ? -36.733 -20.742 10.946 1.00 20.81 296 ILE A C 1
ATOM 2279 O O . ILE A 1 296 ? -37.339 -21.115 9.943 1.00 24.54 296 ILE A O 1
ATOM 2284 N N . ALA A 1 297 ? -35.405 -20.708 11.004 1.00 21.52 297 ALA A N 1
ATOM 2285 C CA . ALA A 1 297 ? -34.628 -21.184 9.866 1.00 22.09 297 ALA A CA 1
ATOM 2286 C C . ALA A 1 297 ? -34.856 -22.679 9.664 1.00 25.76 297 ALA A C 1
ATOM 2287 O O . ALA A 1 297 ? -34.893 -23.164 8.533 1.00 24.77 297 ALA A O 1
ATOM 2289 N N . HIS A 1 298 ? -35.003 -23.408 10.764 1.00 26.05 298 HIS A N 1
ATOM 2290 C CA . HIS A 1 298 ? -35.161 -24.863 10.682 1.00 30.18 298 HIS A CA 1
ATOM 2291 C C . HIS A 1 298 ? -36.615 -25.329 10.491 1.00 32.09 298 HIS A C 1
ATOM 2292 O O . HIS A 1 298 ? -36.856 -26.387 9.910 1.00 35.53 298 HIS A O 1
ATOM 2299 N N . HIS A 1 299 ? -37.576 -24.537 10.956 1.00 30.41 299 HIS A N 1
ATOM 2300 C CA . HIS A 1 299 ? -38.979 -24.976 10.996 1.00 31.93 299 HIS A CA 1
ATOM 2301 C C . HIS A 1 299 ? -39.956 -24.193 10.110 1.00 30.65 299 HIS A C 1
ATOM 2302 O O . HIS A 1 299 ? -41.100 -24.619 9.912 1.00 29.82 299 HIS A O 1
ATOM 2309 N N . CYS A 1 300 ? -39.525 -23.054 9.586 1.00 25.63 300 CYS A N 1
ATOM 2310 C CA . CYS A 1 300 ? -40.445 -22.197 8.840 1.00 25.74 300 CYS A CA 1
ATOM 2311 C C . CYS A 1 300 ? -39.964 -21.935 7.419 1.00 27.23 300 CYS A C 1
ATOM 2312 O O . CYS A 1 300 ? -39.063 -21.117 7.203 1.00 26.12 300 CYS A O 1
ATOM 2315 N N . PRO A 1 301 ? -40.575 -22.619 6.443 1.00 25.58 301 PRO A N 1
ATOM 2316 C CA . PRO A 1 301 ? -40.165 -22.495 5.042 1.00 27.63 301 PRO A CA 1
ATOM 2317 C C . PRO A 1 301 ? -40.637 -21.200 4.398 1.00 27.00 301 PRO A C 1
ATOM 2318 O O . PRO A 1 301 ? -40.189 -20.892 3.302 1.00 32.27 301 PRO A O 1
ATOM 2322 N N . ASP A 1 302 ? -41.515 -20.458 5.064 1.00 22.42 302 ASP A N 1
ATOM 2323 C CA . ASP A 1 302 ? -41.974 -19.170 4.528 1.00 25.04 302 ASP A CA 1
ATOM 2324 C C . ASP A 1 302 ? -42.238 -18.198 5.671 1.00 24.40 302 ASP A C 1
ATOM 2325 O O . ASP A 1 302 ? -43.276 -18.278 6.338 1.00 22.67 302 ASP A O 1
ATOM 2330 N N . PHE A 1 303 ? -41.285 -17.288 5.896 1.00 21.50 303 PHE A N 1
ATOM 2331 C CA . PHE A 1 303 ? -41.335 -16.344 7.009 1.00 20.65 303 PHE A CA 1
ATOM 2332 C C . PHE A 1 303 ? -42.584 -15.466 7.009 1.00 24.29 303 PHE A C 1
ATOM 2333 O O . PHE A 1 303 ? -42.936 -14.887 8.033 1.00 23.02 303 PHE A O 1
ATOM 2341 N N . ASN A 1 304 ? -43.228 -15.328 5.858 1.00 21.06 304 ASN A N 1
ATOM 2342 C CA . ASN A 1 304 ? -44.467 -14.550 5.803 1.00 22.93 304 ASN A CA 1
ATOM 2343 C C . ASN A 1 304 ? -45.614 -15.191 6.592 1.00 25.80 304 ASN A C 1
ATOM 2344 O O . ASN A 1 304 ? -46.669 -14.571 6.793 1.00 25.11 304 ASN A O 1
ATOM 2349 N N . SER A 1 305 ? -45.423 -16.434 7.028 1.00 23.43 305 SER A N 1
ATOM 2350 C CA . SER A 1 305 ? -46.452 -17.103 7.833 1.00 28.89 305 SER A CA 1
ATOM 2351 C C . SER A 1 305 ? -46.329 -16.729 9.310 1.00 33.58 305 SER A C 1
ATOM 2352 O O . SER A 1 305 ? -47.241 -16.980 10.098 1.00 27.84 305 SER A O 1
ATOM 2355 N N . LEU A 1 306 ? -45.195 -16.127 9.671 1.00 26.42 306 LEU A N 1
ATOM 2356 C CA . LEU A 1 306 ? -44.884 -15.789 11.060 1.00 28.81 306 LEU A CA 1
ATOM 2357 C C . LEU A 1 306 ? -45.468 -14.451 11.510 1.00 32.17 306 LEU A C 1
ATOM 2358 O O . LEU A 1 306 ? -45.713 -13.564 10.700 1.00 29.50 306 LEU A O 1
ATOM 2363 N N . ASN A 1 307 ? -45.656 -14.319 12.818 1.00 29.36 307 ASN A N 1
ATOM 2364 C CA . ASN A 1 307 ? -45.932 -13.043 13.454 1.00 28.22 307 ASN A CA 1
ATOM 2365 C C . ASN A 1 307 ? -44.761 -12.717 14.372 1.00 26.66 307 ASN A C 1
ATOM 2366 O O . ASN A 1 307 ? -44.694 -13.222 15.492 1.00 26.66 307 ASN A O 1
ATOM 2371 N N . HIS A 1 308 ? -43.828 -11.891 13.900 1.00 27.02 308 HIS A N 1
ATOM 2372 C CA . HIS A 1 308 ? -42.602 -11.616 14.656 1.00 25.40 308 HIS A CA 1
ATOM 2373 C C . HIS A 1 308 ? -42.870 -10.923 15.989 1.00 28.12 308 HIS A C 1
ATOM 2374 O O . HIS A 1 308 ? -42.034 -10.956 16.882 1.00 28.38 308 HIS A O 1
ATOM 2381 N N . ARG A 1 309 ? -44.027 -10.286 16.133 1.00 27.02 309 ARG A N 1
ATOM 2382 C CA . ARG A 1 309 ? -44.341 -9.665 17.416 1.00 33.30 309 ARG A CA 1
ATOM 2383 C C . ARG A 1 309 ? -44.475 -10.717 18.511 1.00 29.95 309 ARG A C 1
ATOM 2384 O O . ARG A 1 309 ? -44.311 -10.414 19.691 1.00 33.43 309 ARG A O 1
ATOM 2392 N N . LYS A 1 310 ? -44.748 -11.955 18.107 1.00 26.79 310 LYS A N 1
ATOM 2393 C CA . LYS A 1 310 ? -44.953 -13.052 19.055 1.00 30.69 310 LYS A CA 1
ATOM 2394 C C . LYS A 1 310 ? -43.757 -14.003 19.094 1.00 32.55 310 LYS A C 1
ATOM 2395 O O . LYS A 1 310 ? -43.871 -15.167 19.495 1.00 27.34 310 LYS A O 1
ATOM 2401 N N . TRP A 1 311 ? -42.597 -13.489 18.701 1.00 25.33 311 TRP A N 1
ATOM 2402 C CA . TRP A 1 311 ? -41.413 -14.332 18.571 1.00 24.50 311 TRP A CA 1
ATOM 2403 C C . TRP A 1 311 ? -41.039 -15.092 19.848 1.00 26.11 311 TRP A C 1
ATOM 2404 O O . TRP A 1 311 ? -40.530 -16.207 19.778 1.00 29.02 311 TRP A O 1
ATOM 2415 N N . GLU A 1 312 ? -41.284 -14.487 21.008 1.00 28.45 312 GLU A N 1
ATOM 2416 C CA . GLU A 1 312 ? -40.914 -15.102 22.282 1.00 33.48 312 GLU A CA 1
ATOM 2417 C C . GLU A 1 312 ? -41.760 -16.330 22.575 1.00 41.36 312 GLU A C 1
ATOM 2418 O O . GLU A 1 312 ? -41.422 -17.128 23.448 1.00 42.36 312 GLU A O 1
ATOM 2424 N N . HIS A 1 313 ? -42.857 -16.484 21.841 1.00 37.89 313 HIS A N 1
ATOM 2425 C CA . HIS A 1 313 ? -43.767 -17.599 22.070 1.00 38.24 313 HIS A CA 1
ATOM 2426 C C . HIS A 1 313 ? -43.774 -18.579 20.907 1.00 39.34 313 HIS A C 1
ATOM 2427 O O . HIS A 1 313 ? -44.653 -19.435 20.813 1.00 37.96 313 HIS A O 1
ATOM 2434 N N . TYR A 1 314 ? -42.788 -18.459 20.025 1.00 31.74 314 TYR A N 1
ATOM 2435 C CA . TYR A 1 314 ? -42.687 -19.365 18.891 1.00 34.06 314 TYR A CA 1
ATOM 2436 C C . TYR A 1 314 ? -42.024 -20.678 19.293 1.00 35.90 314 TYR A C 1
ATOM 2437 O O . TYR A 1 314 ? -40.814 -20.725 19.531 1.00 36.58 314 TYR A O 1
ATOM 2446 N N . HIS A 1 315 ? -42.814 -21.745 19.352 1.00 34.72 315 HIS A N 1
ATOM 2447 C CA . HIS A 1 315 ? -42.297 -23.061 19.716 1.00 43.93 315 HIS A CA 1
ATOM 2448 C C . HIS A 1 315 ? -42.861 -24.135 18.795 1.00 47.72 315 HIS A C 1
ATOM 2449 O O . HIS A 1 315 ? -43.832 -24.811 19.145 1.00 54.47 315 HIS A O 1
ATOM 2456 N N . PRO A 1 316 ? -42.251 -24.298 17.614 1.00 42.30 316 PRO A N 1
ATOM 2457 C CA . PRO A 1 316 ? -42.741 -25.247 16.608 1.00 45.58 316 PRO A CA 1
ATOM 2458 C C . PRO A 1 316 ? -42.689 -26.690 17.103 1.00 53.46 316 PRO A C 1
ATOM 2459 O O . PRO A 1 316 ? -41.845 -26.994 17.946 1.00 56.76 316 PRO A O 1
#

Solvent-accessible surface area: 15163 Å² total; per-residue (Å²): 166,107,39,79,5,25,0,79,34,88,61,129,90,37,71,1,68,5,20,26,89,11,21,0,39,6,1,35,26,15,0,46,18,92,6,68,0,84,19,126,108,8,145,15,82,45,6,109,72,176,77,152,76,5,56,60,120,16,96,8,63,45,61,70,160,175,58,106,0,88,5,82,19,68,56,118,154,86,69,26,49,61,78,19,118,163,48,70,56,125,156,139,52,38,8,148,38,83,95,11,94,38,16,8,99,39,37,26,140,71,29,162,39,146,88,81,10,85,37,62,166,74,57,38,0,0,0,0,1,0,10,14,0,0,2,0,17,102,22,131,42,166,69,6,99,72,18,32,1,19,95,2,49,108,3,0,48,40,2,47,124,24,0,4,1,0,0,0,0,35,5,46,52,176,18,0,60,69,34,0,156,71,2,34,4,47,112,35,153,95,5,123,13,4,0,23,0,11,13,62,0,6,2,0,4,96,18,73,163,62,18,11,10,24,0,1,0,0,20,0,0,51,31,72,33,166,81,2,71,35,32,23,0,0,0,0,1,7,9,45,35,6,7,30,13,12,62,111,4,9,3,81,3,154,36,1,116,74,1,114,112,50,96,78,105,22,48,15,0,81,82,0,9,56,2,1,98,42,0,18,119,108,8,122,63,3,49,93,22,56,10,104,132,25,81,143,44,140,88

Secondary structure (DSSP, 8-state):
-EEEEEEEETTEEEEEEEETTSBHHHHHHHHHHHH---GGG-EETT-BSSSSB--TTSBTTSS----EEEEE-------S----TT-------STTSHHHHHHHHHHHHH-----SS---TT-EEEEE--BTTTB-SSS--SSHHHHBPTTHHHHHHHHHHHEEEEEE-SS-HHHHHHHHHHTT-TT-SS----EEE-GGG-EEEEETTTEEEEE--HHHHHHH-TT--GGGEEEEES-GGGGTTSGGGEEEPPP---HHHHTTT--HHHHHHHHHHHHHHH-S-GGG--GGGGGG---